Protein AF-A0A7K1UGV0-F1 (afdb_monomer)

Nearest PDB structures (foldseek):
  4zqu-assembly1_A  TM=5.726E-01  e=4.747E-02  Yersinia pseudotuberculosis YPIII
  4g6u-assembly3_A  TM=6.070E-01  e=1.462E-01  Escherichia coli O157:H7
  6vga-assembly1_A  TM=3.455E-01  e=3.531E-02  synthetic construct
  7ji4-assembly1_A  TM=4.780E-01  e=9.166E-01  Staphylococcus aureus subsp. aureus MRSA252
  1rli-assembly1_D  TM=3.570E-01  e=1.161E+00  Bacillus subtilis

Mean predicted aligned error: 14.82 Å

Secondary structure (DSSP, 8-state):
----------------PPEEEEEEEEEEETTTTEEEEEEEEEEETTEEEEEE-S-HHHHGGGSS-THHHHHHHHHHHHHHHHHTSPPPTTS-------HHHHHHHHHH--SSEEEEEEEEE--SSHHHHHHHHHHHH------------HHHHHHHHHHHHHHHHHHT--STTEEEEES-EEE-TT-SS-EE-SEEEEESSEEEEEEEE-SSSS-HHHHHHHHHHHHHHHHHHHHH-EEEE-TT---EEEE-TT--EEEEEEPPPTT-HHHHHHHHHHHHHHHHTTPEEEETT-HHHHHHHT-

Organism: NCBI:txid1463631

Radius of gyration: 30.06 Å; Cα contacts (8 Å, |Δi|>4): 481; chains: 1; bounding box: 93×46×76 Å

Foldseek 3Di:
DDDDDDDPDPPPPDPPPFKFKWWKWFDQDPVVPDIAGFWMWIDDDLFIAIDGAPDQVVRCVVHHDCVVVVVVSVVVRVLNVLSNDDDDPPDDDPPHDDPVNLVVQQVVDDVGMHIGGTGGDHDPGRHRRRVVVCVVRHPRPPPPVPPCPVQNVQLVLLQVLLVVLQVVDPDPFWDKAAFKFKDAPPDPGTDTFGIWITRPAIATEHEEELEPDDDLVVSLVVLVVNLVVLVRCLVGNIWIDGPPDPDIDTGHSLHAYEYEYEDYDPVNVSSVVSVVVSVVSCVVSVYHYHYSVPSVVVSVVVD

Sequence (303 aa):
MTATYDMPQSTLTGTETPYQYWILRYVPNTVRQEFVNVGVVVGRDDDWAVHAISNWDHAGRLGGDPTQAATWVERLTEEAEASQCPPLPEITAATGLSTSEISRRQALHNNHVQIAAGGPLVTTDARSGAAMMFDLLVHDPDPQPRRIRAGTRLRRQLGDTLRQWASQSFSASRSVESNPSVSAATMRRPARFNFLAANGHLSLHHAWAFESGTTATDLLVRFRAWEVPVRDLRESGGAVTLPGTEESQALDQDVPLTVLFSEPDPAETDRVEVLEEARAFCRQYEIEMIPENEPERLLRILS

InterPro domains:
  IPR021398 Protein of unknown function DUF3037 [PF11236] (21-49)

pLDDT: mean 85.36, std 14.59, range [37.47, 98.12]

Structure (mmCIF, N/CA/C/O backbone):
data_AF-A0A7K1UGV0-F1
#
_entry.id   AF-A0A7K1UGV0-F1
#
loop_
_atom_site.group_PDB
_atom_site.id
_atom_site.type_symbol
_atom_site.label_atom_id
_atom_site.label_alt_id
_atom_site.label_comp_id
_atom_site.label_asym_id
_atom_site.label_entity_id
_atom_site.label_seq_id
_atom_site.pdbx_PDB_ins_code
_atom_site.Cartn_x
_atom_site.Cartn_y
_atom_site.Cartn_z
_atom_site.occupancy
_atom_site.B_iso_or_equiv
_atom_site.auth_seq_id
_atom_site.auth_comp_id
_atom_site.auth_asym_id
_atom_site.auth_atom_id
_atom_site.pdbx_PDB_model_num
ATOM 1 N N . MET A 1 1 ? 65.761 -21.349 -40.482 1.00 43.34 1 MET A N 1
ATOM 2 C CA . MET A 1 1 ? 64.486 -22.097 -40.486 1.00 43.34 1 MET A CA 1
ATOM 3 C C . MET A 1 1 ? 63.470 -21.232 -39.770 1.00 43.34 1 MET A C 1
ATOM 5 O O . MET A 1 1 ? 63.476 -21.187 -38.550 1.00 43.34 1 MET A O 1
ATOM 9 N N . THR A 1 2 ? 62.705 -20.455 -40.529 1.00 37.47 2 THR A N 1
ATOM 10 C CA . THR A 1 2 ? 61.752 -19.474 -39.998 1.00 37.47 2 THR A CA 1
ATOM 11 C C . THR A 1 2 ? 60.368 -20.061 -40.224 1.00 37.47 2 THR A C 1
ATOM 13 O O . THR A 1 2 ? 59.969 -20.247 -41.370 1.00 37.47 2 THR A O 1
ATOM 16 N N . ALA A 1 3 ? 59.697 -20.466 -39.148 1.00 41.94 3 ALA A N 1
ATOM 17 C CA . ALA A 1 3 ? 58.359 -21.033 -39.220 1.00 41.94 3 ALA A CA 1
ATOM 18 C C . ALA A 1 3 ? 57.359 -19.899 -39.475 1.00 41.94 3 ALA A C 1
ATOM 20 O O . ALA A 1 3 ? 57.053 -19.116 -38.579 1.00 41.94 3 ALA A O 1
ATOM 21 N N . THR A 1 4 ? 56.902 -19.788 -40.721 1.00 42.88 4 THR A N 1
ATOM 22 C CA . THR A 1 4 ? 55.773 -18.941 -41.105 1.00 42.88 4 THR A CA 1
ATOM 23 C C . THR A 1 4 ? 54.508 -19.554 -40.514 1.00 42.88 4 THR A C 1
ATOM 25 O O . THR A 1 4 ? 54.126 -20.665 -40.873 1.00 42.88 4 THR A O 1
ATOM 28 N N . TYR A 1 5 ? 53.908 -18.849 -39.559 1.00 57.66 5 TYR A N 1
ATOM 29 C CA . TYR A 1 5 ? 52.637 -19.211 -38.947 1.00 57.66 5 TYR A CA 1
ATOM 30 C C . TYR A 1 5 ? 51.513 -18.770 -39.888 1.00 57.66 5 TYR A C 1
ATOM 32 O O . TYR A 1 5 ? 51.262 -17.576 -40.046 1.00 57.66 5 TYR A O 1
ATOM 40 N N . ASP A 1 6 ? 50.907 -19.741 -40.564 1.00 48.12 6 ASP A N 1
ATOM 41 C CA . ASP A 1 6 ? 49.805 -19.532 -41.496 1.00 48.12 6 ASP A CA 1
ATOM 42 C C . ASP A 1 6 ? 48.507 -19.393 -40.686 1.00 48.12 6 ASP A C 1
ATOM 44 O O . ASP A 1 6 ? 47.992 -20.361 -40.123 1.00 48.12 6 ASP A O 1
ATOM 48 N N . MET A 1 7 ? 48.030 -18.156 -40.534 1.00 44.84 7 MET A N 1
ATOM 49 C CA . MET A 1 7 ? 46.735 -17.880 -39.916 1.00 44.84 7 MET A CA 1
ATOM 50 C C . MET A 1 7 ? 45.636 -18.321 -40.889 1.00 44.84 7 MET A C 1
ATOM 52 O O . MET A 1 7 ? 45.647 -17.866 -42.035 1.00 44.84 7 MET A O 1
ATOM 56 N N . PRO A 1 8 ? 44.656 -19.137 -40.464 1.00 52.19 8 PRO A N 1
ATOM 57 C CA . PRO A 1 8 ? 43.519 -19.455 -41.311 1.00 52.19 8 PRO A CA 1
ATOM 58 C C . PRO A 1 8 ? 42.780 -18.157 -41.647 1.00 52.19 8 PRO A C 1
ATOM 60 O O . PRO A 1 8 ? 42.232 -17.486 -40.768 1.00 52.19 8 PRO A O 1
ATOM 63 N N . GLN A 1 9 ? 42.790 -17.788 -42.929 1.00 40.41 9 GLN A N 1
ATOM 64 C CA . GLN A 1 9 ? 41.937 -16.729 -43.439 1.00 40.41 9 GLN A CA 1
ATOM 65 C C . GLN A 1 9 ? 40.490 -17.186 -43.286 1.00 40.41 9 GLN A C 1
ATOM 67 O O . GLN A 1 9 ? 40.006 -18.038 -44.028 1.00 40.41 9 GLN A O 1
ATOM 72 N N . SER A 1 10 ? 39.825 -16.636 -42.273 1.00 47.09 10 SER A N 1
ATOM 73 C CA . SER A 1 10 ? 38.389 -16.774 -42.093 1.00 47.09 10 SER A CA 1
ATOM 74 C C . SER A 1 10 ? 37.705 -16.138 -43.300 1.00 47.09 10 SER A C 1
ATOM 76 O O . SER A 1 10 ? 37.661 -14.916 -43.445 1.00 47.09 10 SER A O 1
ATOM 78 N N . THR A 1 11 ? 37.216 -16.980 -44.203 1.00 43.94 11 THR A N 1
ATOM 79 C CA . THR A 1 11 ? 36.335 -16.605 -45.304 1.00 43.94 11 THR A CA 1
ATOM 80 C C . THR A 1 11 ? 34.974 -16.209 -44.734 1.00 43.94 11 THR A C 1
ATOM 82 O O . THR A 1 11 ? 34.022 -16.981 -44.781 1.00 43.94 11 THR A O 1
ATOM 85 N N . LEU A 1 12 ? 34.873 -14.996 -44.186 1.00 47.81 12 LEU A N 1
ATOM 86 C CA . LEU A 1 12 ? 33.595 -14.320 -43.954 1.00 47.81 12 LEU A CA 1
ATOM 87 C C . LEU A 1 12 ? 33.160 -13.642 -45.258 1.00 47.81 12 LEU A C 1
ATOM 89 O O . LEU A 1 12 ? 33.154 -12.423 -45.398 1.00 47.81 12 LEU A O 1
ATOM 93 N N . THR A 1 13 ? 32.825 -14.457 -46.255 1.00 47.06 13 THR A N 1
ATOM 94 C CA . THR A 1 13 ? 32.031 -14.031 -47.411 1.00 47.06 13 THR A CA 1
ATOM 95 C C . THR A 1 13 ? 30.563 -14.020 -47.009 1.00 47.06 13 THR A C 1
ATOM 97 O O . THR A 1 13 ? 29.808 -14.940 -47.306 1.00 47.06 13 THR A O 1
ATOM 100 N N . GLY A 1 14 ? 30.193 -12.964 -46.298 1.00 46.91 14 GLY A N 1
ATOM 101 C CA . GLY A 1 14 ? 28.829 -12.567 -45.996 1.00 46.91 14 GLY A CA 1
ATOM 102 C C . GLY A 1 14 ? 28.912 -11.136 -45.498 1.00 46.91 14 GLY A C 1
ATOM 103 O O . GLY A 1 14 ? 29.372 -10.896 -44.388 1.00 46.91 14 GLY A O 1
ATOM 104 N N . THR A 1 15 ? 28.561 -10.167 -46.340 1.00 48.62 15 THR A N 1
ATOM 105 C CA . THR A 1 15 ? 28.365 -8.771 -45.930 1.00 48.62 15 THR A CA 1
ATOM 106 C C . THR A 1 15 ? 27.115 -8.698 -45.060 1.00 48.62 15 THR A C 1
ATOM 108 O O . THR A 1 15 ? 26.080 -8.196 -45.485 1.00 48.62 15 THR A O 1
ATOM 111 N N . GLU A 1 16 ? 27.181 -9.266 -43.861 1.00 60.25 16 GLU A N 1
ATOM 112 C CA . GLU A 1 16 ? 26.179 -9.019 -42.841 1.00 60.25 16 GLU A CA 1
ATOM 113 C C . GLU A 1 16 ? 26.422 -7.604 -42.333 1.00 60.25 16 GLU A C 1
ATOM 115 O O . GLU A 1 16 ? 27.420 -7.321 -41.666 1.00 60.25 16 GLU A O 1
ATOM 120 N N . THR A 1 17 ? 25.540 -6.682 -42.716 1.00 72.50 17 THR A N 1
ATOM 121 C CA . THR A 1 17 ? 25.551 -5.323 -42.179 1.00 72.50 17 THR A CA 1
ATOM 122 C C . THR A 1 17 ? 25.514 -5.434 -40.652 1.00 72.50 17 THR A C 1
ATOM 124 O O . THR A 1 17 ? 24.668 -6.163 -40.136 1.00 72.50 17 THR A O 1
ATOM 127 N N . PRO A 1 18 ? 26.428 -4.806 -39.898 1.00 89.06 18 PRO A N 1
ATOM 128 C CA . PRO A 1 18 ? 26.389 -4.884 -38.443 1.00 89.06 18 PRO A CA 1
ATOM 129 C C . PRO A 1 18 ? 25.119 -4.206 -37.914 1.00 89.06 18 PRO A C 1
ATOM 131 O O . PRO A 1 18 ? 24.622 -3.255 -38.524 1.00 89.06 18 PRO A O 1
ATOM 134 N N . TYR A 1 19 ? 24.613 -4.666 -36.768 1.00 94.69 19 TYR A N 1
ATOM 135 C CA . TYR A 1 19 ? 23.547 -3.956 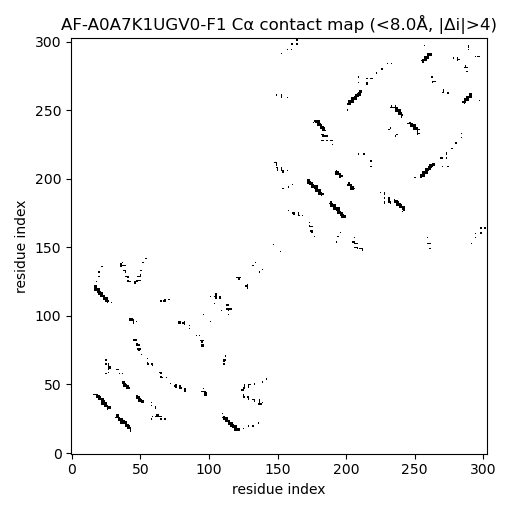-36.063 1.00 94.69 19 TYR A CA 1
ATOM 136 C C . TYR A 1 19 ? 24.045 -2.583 -35.619 1.00 94.69 19 TYR A C 1
ATOM 138 O O . TYR A 1 19 ? 25.244 -2.367 -35.436 1.00 94.69 19 TYR A O 1
ATOM 146 N N . GLN A 1 20 ? 23.127 -1.646 -35.424 1.00 95.88 20 GLN A N 1
ATOM 147 C CA . GLN A 1 20 ? 23.425 -0.360 -34.805 1.00 95.88 20 GLN A CA 1
ATOM 148 C C . GLN A 1 20 ? 22.636 -0.231 -33.512 1.00 95.88 20 GLN A C 1
ATOM 150 O O . GLN A 1 20 ? 21.507 -0.713 -33.423 1.00 95.88 20 GLN A O 1
ATOM 155 N N . TYR A 1 21 ? 23.237 0.410 -32.511 1.00 96.69 21 TYR A N 1
ATOM 156 C CA . TYR A 1 21 ? 22.546 0.743 -31.271 1.00 96.69 21 TYR A CA 1
ATOM 157 C C . TYR A 1 21 ? 22.445 2.254 -31.067 1.00 96.69 21 TYR A C 1
ATOM 159 O O . TYR A 1 21 ? 23.268 3.029 -31.558 1.00 96.69 21 TYR A O 1
ATOM 167 N N . TRP A 1 22 ? 21.455 2.659 -30.279 1.00 97.12 22 TRP A N 1
ATOM 168 C CA . TRP A 1 22 ? 21.237 4.023 -29.809 1.00 97.12 22 TRP A CA 1
ATOM 169 C C . TRP A 1 22 ? 20.819 4.006 -28.345 1.00 97.12 22 TRP A C 1
ATOM 171 O O . TRP A 1 22 ? 20.140 3.084 -27.899 1.00 97.12 22 TRP A O 1
ATOM 181 N N . ILE A 1 23 ? 21.195 5.037 -27.592 1.00 96.31 23 ILE A N 1
ATOM 182 C CA . ILE A 1 23 ? 20.895 5.126 -26.157 1.00 96.31 23 ILE A CA 1
ATOM 183 C C . ILE A 1 23 ? 19.703 6.057 -25.955 1.00 96.31 23 ILE A C 1
ATOM 185 O O . ILE A 1 23 ? 19.705 7.183 -26.452 1.00 96.31 23 ILE A O 1
ATOM 189 N N . LEU A 1 24 ? 18.713 5.619 -25.185 1.00 95.25 24 LEU A N 1
ATOM 190 C CA . LEU A 1 24 ? 17.575 6.434 -24.776 1.00 95.25 24 LEU A CA 1
ATOM 191 C C . LEU A 1 24 ? 17.903 7.138 -23.459 1.00 95.25 24 LEU A C 1
ATOM 193 O O . LEU A 1 24 ? 18.247 6.493 -22.468 1.00 95.25 24 LEU A O 1
ATOM 197 N N . ARG A 1 25 ? 17.798 8.467 -23.438 1.00 93.62 25 ARG A N 1
ATOM 198 C CA . ARG A 1 25 ? 18.112 9.312 -22.280 1.00 93.62 25 ARG A CA 1
ATOM 199 C C . ARG A 1 25 ? 16.894 10.092 -21.827 1.00 93.62 25 ARG A C 1
ATOM 201 O O . ARG A 1 25 ? 16.373 10.891 -22.597 1.00 93.62 25 ARG A O 1
ATOM 208 N N . TYR A 1 26 ? 16.486 9.918 -20.577 1.00 93.06 26 TYR A N 1
ATOM 209 C CA . TYR A 1 26 ? 15.519 10.802 -19.936 1.00 93.06 26 TYR A CA 1
ATOM 210 C C . TYR A 1 26 ? 16.208 12.098 -19.506 1.00 93.06 26 TYR A C 1
ATOM 212 O O . TYR A 1 26 ? 17.256 12.052 -18.858 1.00 93.06 26 TYR A O 1
ATOM 220 N N . VAL A 1 27 ? 15.619 13.240 -19.866 1.00 90.25 27 VAL A N 1
ATOM 221 C CA . VAL A 1 27 ? 16.160 14.576 -19.577 1.00 90.25 27 VAL A CA 1
ATOM 222 C C . VAL A 1 27 ? 15.155 15.357 -18.723 1.00 90.25 27 VAL A C 1
ATOM 224 O O . VAL A 1 27 ? 14.259 16.000 -19.265 1.00 90.25 27 VAL A O 1
ATOM 227 N N . PRO A 1 28 ? 15.272 15.318 -17.383 1.00 84.31 28 PRO A N 1
ATOM 228 C CA . PRO A 1 28 ? 14.333 15.992 -16.482 1.00 84.31 28 PRO A CA 1
ATOM 229 C C . PRO A 1 28 ? 14.416 17.520 -16.551 1.00 84.31 28 PRO A C 1
ATOM 231 O O . PRO A 1 28 ? 13.430 18.215 -16.307 1.00 84.31 28 PRO A O 1
ATOM 234 N N . ASN A 1 29 ? 15.601 18.054 -16.863 1.00 81.75 29 ASN A N 1
ATOM 235 C CA . ASN A 1 29 ? 15.847 19.482 -16.993 1.00 81.75 29 ASN A CA 1
ATOM 236 C C . ASN A 1 29 ? 16.850 19.747 -18.123 1.00 81.75 29 ASN A C 1
ATOM 238 O O . ASN A 1 29 ? 18.059 19.575 -17.963 1.00 81.75 29 ASN A O 1
ATOM 242 N N . THR A 1 30 ? 16.341 20.225 -19.257 1.00 76.44 30 THR A N 1
ATOM 243 C CA . THR A 1 30 ? 17.140 20.520 -20.456 1.00 76.44 30 THR A CA 1
ATOM 244 C C . THR A 1 30 ? 18.187 21.614 -20.235 1.00 76.44 30 THR A C 1
ATOM 246 O O . THR A 1 30 ? 19.232 21.588 -20.879 1.00 76.44 30 THR A O 1
ATOM 249 N N . VAL A 1 31 ? 17.961 22.542 -19.296 1.00 81.25 31 VAL A N 1
ATOM 250 C CA . VAL A 1 31 ? 18.893 23.642 -18.988 1.00 81.25 31 VAL A CA 1
ATOM 251 C C . VAL A 1 31 ? 20.116 23.139 -18.226 1.00 81.25 31 VAL A C 1
ATOM 253 O O . VAL A 1 31 ? 21.227 23.602 -18.471 1.00 81.25 31 VAL A O 1
ATOM 256 N N . ARG A 1 32 ? 19.928 22.185 -17.307 1.00 80.38 32 ARG A N 1
ATOM 257 C CA . ARG A 1 32 ? 21.023 21.625 -16.496 1.00 80.38 32 ARG A CA 1
ATOM 258 C C . ARG A 1 32 ? 21.842 20.566 -17.226 1.00 80.38 32 ARG A C 1
ATOM 260 O O . ARG A 1 32 ? 22.903 20.202 -16.736 1.00 80.38 32 ARG A O 1
ATOM 267 N N . GLN A 1 33 ? 21.355 20.086 -18.373 1.00 80.69 33 GLN A N 1
ATOM 268 C CA . GLN A 1 33 ? 21.955 18.981 -19.129 1.00 80.69 33 GLN A CA 1
ATOM 269 C C . GLN A 1 33 ? 22.155 17.708 -18.284 1.00 80.69 33 GLN A C 1
ATOM 271 O O . GLN A 1 33 ? 23.014 16.881 -18.580 1.00 80.69 33 GLN A O 1
ATOM 276 N N . GLU A 1 34 ? 21.347 17.540 -17.235 1.00 86.00 34 GLU A N 1
ATOM 277 C CA . GLU A 1 34 ? 21.289 16.316 -16.441 1.00 86.00 34 GLU A CA 1
ATOM 278 C C . GLU A 1 34 ? 20.442 15.286 -17.193 1.00 86.00 34 GLU A C 1
ATOM 280 O O . GLU A 1 34 ? 19.372 15.615 -17.710 1.00 86.00 34 GLU A O 1
ATOM 285 N N . PHE A 1 35 ? 20.916 14.042 -17.264 1.00 90.12 35 PHE A N 1
ATOM 286 C CA . PHE A 1 35 ? 20.196 12.954 -17.917 1.00 90.12 35 PHE A CA 1
ATOM 287 C C . PHE A 1 35 ? 20.449 11.611 -17.233 1.00 90.12 35 PHE A C 1
ATOM 289 O O . PHE A 1 35 ? 21.479 11.407 -16.590 1.00 90.12 35 PHE A O 1
ATOM 296 N N . VAL A 1 36 ? 19.517 10.677 -17.425 1.00 90.88 36 VAL A N 1
ATOM 297 C CA . VAL A 1 36 ? 19.674 9.259 -17.063 1.00 90.88 36 VAL A CA 1
ATOM 298 C C . VAL A 1 36 ? 19.469 8.422 -18.314 1.00 90.88 36 VAL A C 1
ATOM 300 O O . VAL A 1 36 ? 18.516 8.657 -19.056 1.00 90.88 36 VAL A O 1
ATOM 303 N N . ASN A 1 37 ? 20.339 7.443 -18.560 1.00 93.62 37 ASN A N 1
ATOM 304 C CA . ASN A 1 37 ? 20.072 6.435 -19.583 1.00 93.62 37 ASN A CA 1
ATOM 305 C C . ASN A 1 37 ? 18.908 5.563 -19.090 1.00 93.62 37 ASN A C 1
ATOM 307 O O . ASN A 1 37 ? 18.981 5.015 -17.996 1.00 93.62 37 ASN A O 1
ATOM 311 N N . VAL A 1 38 ? 17.837 5.466 -19.870 1.00 93.81 38 VAL A N 1
ATOM 312 C CA . VAL A 1 38 ? 16.606 4.737 -19.510 1.00 93.81 38 VAL A CA 1
ATOM 313 C C . VAL A 1 38 ? 16.335 3.553 -20.430 1.00 93.81 38 VAL A C 1
ATOM 315 O O . VAL A 1 38 ? 15.387 2.809 -20.213 1.00 93.81 38 VAL A O 1
ATOM 318 N N . GLY A 1 39 ? 17.151 3.369 -21.463 1.00 95.00 39 GLY A N 1
ATOM 319 C CA . GLY A 1 39 ? 17.016 2.251 -22.379 1.00 95.00 39 GLY A CA 1
ATOM 320 C C . GLY A 1 39 ? 17.994 2.307 -23.538 1.00 95.00 39 GLY A C 1
ATOM 321 O O . GLY A 1 39 ? 18.792 3.240 -23.670 1.00 95.00 39 GLY A O 1
ATOM 322 N N . VAL A 1 40 ? 17.898 1.304 -24.395 1.00 97.06 40 VAL A N 1
ATOM 323 C CA . VAL A 1 40 ? 18.675 1.148 -25.619 1.00 97.06 40 VAL A CA 1
ATOM 324 C C . VAL A 1 40 ? 17.740 0.679 -26.729 1.00 97.06 40 VAL A C 1
ATOM 326 O O . VAL A 1 40 ? 16.845 -0.133 -26.504 1.00 97.06 40 VAL A O 1
ATOM 329 N N . VAL A 1 41 ? 17.963 1.192 -27.933 1.00 96.88 41 VAL A N 1
ATOM 330 C CA . VAL A 1 41 ? 17.365 0.684 -29.171 1.00 96.88 41 VAL A CA 1
ATOM 331 C C . VAL A 1 41 ? 18.466 0.024 -29.975 1.00 96.88 41 VAL A C 1
ATOM 333 O O . VAL A 1 41 ? 19.538 0.607 -30.125 1.00 96.88 41 VAL A O 1
ATOM 336 N N . VAL A 1 42 ? 18.203 -1.161 -30.508 1.00 96.94 42 VAL A N 1
ATOM 337 C CA . VAL A 1 42 ? 19.094 -1.860 -31.433 1.00 96.94 42 VAL A CA 1
ATOM 338 C C . VAL A 1 42 ? 18.302 -2.229 -32.669 1.00 96.94 42 VAL A C 1
ATOM 340 O O . VAL A 1 42 ? 17.160 -2.670 -32.557 1.00 96.94 42 VAL A O 1
ATOM 343 N N . GLY A 1 43 ? 18.899 -2.074 -33.845 1.00 94.62 43 GLY A N 1
ATOM 344 C CA . GLY A 1 43 ? 18.277 -2.617 -35.038 1.00 94.62 43 GLY A CA 1
ATOM 345 C C . GLY A 1 43 ? 19.126 -2.611 -36.293 1.00 94.62 43 GLY A C 1
ATOM 346 O O . GLY A 1 43 ? 20.211 -2.019 -36.350 1.00 94.62 43 GLY A O 1
ATOM 347 N N . ARG A 1 44 ? 18.607 -3.338 -37.279 1.00 91.69 44 ARG A N 1
ATOM 348 C CA . ARG A 1 44 ? 19.124 -3.483 -38.637 1.00 91.69 44 ARG A CA 1
ATOM 349 C C . ARG A 1 44 ? 17.984 -3.922 -39.548 1.00 91.69 44 ARG A C 1
ATOM 351 O O . ARG A 1 44 ? 17.371 -4.950 -39.283 1.00 91.69 44 ARG A O 1
ATOM 358 N N . ASP A 1 45 ? 17.784 -3.199 -40.645 1.00 86.44 45 ASP A N 1
ATOM 359 C CA . ASP A 1 45 ? 16.759 -3.499 -41.651 1.00 86.44 45 ASP A CA 1
ATOM 360 C C . ASP A 1 45 ? 15.373 -3.676 -41.005 1.00 86.44 45 ASP A C 1
ATOM 362 O O . ASP A 1 45 ? 14.819 -2.685 -40.528 1.00 86.44 45 ASP A O 1
ATOM 366 N N . ASP A 1 46 ? 14.863 -4.907 -40.927 1.00 86.81 46 ASP A N 1
ATOM 367 C CA . ASP A 1 46 ? 13.547 -5.245 -40.366 1.00 86.81 46 ASP A CA 1
ATOM 368 C C . ASP A 1 46 ? 13.619 -5.838 -38.939 1.00 86.81 46 ASP A C 1
ATOM 370 O O . ASP A 1 46 ? 12.594 -6.139 -38.331 1.00 86.81 46 ASP A O 1
ATOM 374 N N . ASP A 1 47 ? 14.819 -6.001 -38.369 1.00 91.69 47 ASP A N 1
ATOM 375 C CA . ASP A 1 47 ? 15.014 -6.539 -37.018 1.00 91.69 47 ASP A CA 1
ATOM 376 C C . ASP A 1 47 ? 15.346 -5.417 -36.029 1.00 91.69 47 ASP A C 1
ATOM 378 O O . ASP A 1 47 ? 16.452 -4.869 -36.034 1.00 91.69 47 ASP A O 1
ATOM 382 N N . TRP A 1 48 ? 14.375 -5.078 -35.178 1.00 94.94 48 TRP A N 1
ATOM 383 C CA . TRP A 1 48 ? 14.457 -3.996 -34.197 1.00 94.94 48 TRP A CA 1
ATOM 384 C C . TRP A 1 48 ? 14.055 -4.471 -32.813 1.00 94.94 48 TRP A C 1
ATOM 386 O O . TRP A 1 48 ? 13.084 -5.203 -32.653 1.00 94.94 48 TRP A O 1
ATOM 396 N N . ALA A 1 49 ? 14.753 -3.992 -31.791 1.00 95.88 49 ALA A N 1
ATOM 397 C CA . ALA A 1 49 ? 14.390 -4.222 -30.406 1.00 95.88 49 ALA A CA 1
ATOM 398 C C . ALA A 1 49 ? 14.669 -2.984 -29.560 1.00 95.88 49 ALA A C 1
ATOM 400 O O . ALA A 1 49 ? 15.672 -2.288 -29.735 1.00 95.88 49 ALA A O 1
ATOM 401 N N . VAL A 1 50 ? 13.782 -2.748 -28.601 1.00 96.25 50 VAL A N 1
ATOM 402 C CA . VAL A 1 50 ? 13.952 -1.740 -27.560 1.00 96.25 50 VAL A CA 1
ATOM 403 C C . VAL A 1 50 ? 14.033 -2.466 -26.229 1.00 96.25 50 VAL A C 1
ATOM 405 O O . VAL A 1 50 ? 13.214 -3.335 -25.943 1.00 96.25 50 VAL A O 1
ATOM 408 N N . HIS A 1 51 ? 15.022 -2.111 -25.417 1.00 94.81 51 HIS A N 1
ATOM 409 C CA . HIS A 1 51 ? 15.108 -2.547 -24.030 1.00 94.81 51 HIS A CA 1
ATOM 410 C C . HIS A 1 51 ? 15.174 -1.302 -23.156 1.00 94.81 51 HIS A C 1
ATOM 412 O O . HIS A 1 51 ? 16.101 -0.502 -23.278 1.00 94.81 51 HIS A O 1
ATOM 418 N N . ALA A 1 52 ? 14.172 -1.109 -22.307 1.00 93.75 52 ALA A N 1
ATOM 419 C CA . ALA A 1 52 ? 14.062 0.042 -21.425 1.00 93.75 52 ALA A CA 1
ATOM 420 C C . ALA A 1 52 ? 13.848 -0.388 -19.972 1.00 93.75 52 ALA A C 1
ATOM 422 O O . ALA A 1 52 ? 13.444 -1.519 -19.708 1.00 93.75 52 ALA A O 1
ATOM 423 N N . ILE A 1 53 ? 14.115 0.530 -19.041 1.00 91.06 53 ILE A N 1
ATOM 424 C CA . ILE A 1 53 ? 13.882 0.313 -17.614 1.00 91.06 53 ILE A CA 1
ATOM 425 C C . ILE A 1 53 ? 12.416 -0.039 -17.360 1.00 91.06 53 ILE A C 1
ATOM 427 O O . ILE A 1 53 ? 11.497 0.545 -17.939 1.00 91.06 53 ILE A O 1
ATOM 431 N N . SER A 1 54 ? 12.197 -0.966 -16.433 1.00 83.88 54 SER A N 1
ATOM 432 C CA . SER A 1 54 ? 10.845 -1.363 -16.025 1.00 83.88 54 SER A CA 1
ATOM 433 C C . SER A 1 54 ? 10.226 -0.392 -15.011 1.00 83.88 54 SER A C 1
ATOM 435 O O . SER A 1 54 ? 9.004 -0.308 -14.892 1.00 83.88 54 SER A O 1
ATOM 437 N N . ASN A 1 55 ? 11.059 0.367 -14.284 1.00 82.44 55 ASN A N 1
ATOM 438 C CA . ASN A 1 55 ? 10.631 1.255 -13.206 1.00 82.44 55 ASN A CA 1
ATOM 439 C C . ASN A 1 55 ? 11.058 2.717 -13.422 1.00 82.44 55 ASN A C 1
ATOM 441 O O . ASN A 1 55 ? 12.169 3.137 -13.088 1.00 82.44 55 ASN A O 1
ATOM 445 N N . TRP A 1 56 ? 10.114 3.527 -13.894 1.00 86.44 56 TRP A N 1
ATOM 446 C CA . TRP A 1 56 ? 10.318 4.944 -14.198 1.00 86.44 56 TRP A CA 1
ATOM 447 C C . TRP A 1 56 ? 10.381 5.865 -12.968 1.00 86.44 56 TRP A C 1
ATOM 449 O O . TRP A 1 56 ? 10.897 6.981 -13.079 1.00 86.44 56 TRP A O 1
ATOM 459 N N . ASP A 1 57 ? 9.963 5.405 -11.780 1.00 80.50 57 ASP A N 1
ATOM 460 C CA . ASP A 1 57 ? 10.048 6.191 -10.536 1.00 80.50 57 ASP A CA 1
ATOM 461 C C . ASP A 1 57 ? 11.498 6.587 -10.216 1.00 80.50 57 ASP A C 1
ATOM 463 O O . ASP A 1 57 ? 11.758 7.638 -9.624 1.00 80.50 57 ASP A O 1
ATOM 467 N N . HIS A 1 58 ? 12.464 5.743 -10.597 1.00 72.88 58 HIS A N 1
ATOM 468 C CA . HIS A 1 58 ? 13.880 6.024 -10.389 1.00 72.88 58 HIS A CA 1
ATOM 469 C C . HIS A 1 58 ? 14.383 7.140 -11.308 1.00 72.88 58 HIS A C 1
ATOM 471 O O . HIS A 1 58 ? 15.092 8.036 -10.849 1.00 72.88 58 HIS A O 1
ATOM 477 N N . ALA A 1 59 ? 13.981 7.122 -12.582 1.00 77.25 59 ALA A N 1
ATOM 478 C CA . ALA A 1 59 ? 14.349 8.156 -13.545 1.00 77.25 59 ALA A CA 1
ATOM 479 C C . ALA A 1 59 ? 13.882 9.548 -13.076 1.00 77.25 59 ALA A C 1
ATOM 481 O O . ALA A 1 59 ? 14.623 10.522 -13.202 1.00 77.25 59 ALA A O 1
ATOM 482 N N . GLY A 1 60 ? 12.715 9.624 -12.423 1.00 73.62 60 GLY A N 1
ATOM 483 C CA . GLY A 1 60 ? 12.178 10.852 -11.826 1.00 73.62 60 GLY A CA 1
ATOM 484 C C . GLY A 1 60 ? 12.945 11.399 -10.610 1.00 73.62 60 GLY A C 1
ATOM 485 O O . GLY A 1 60 ? 12.692 12.529 -10.196 1.00 73.62 60 GLY A O 1
ATOM 486 N N . ARG A 1 61 ? 13.909 10.666 -10.024 1.00 74.62 61 ARG A N 1
ATOM 487 C CA . ARG A 1 61 ? 14.692 11.154 -8.863 1.00 74.62 61 ARG A CA 1
ATOM 488 C C . ARG A 1 61 ? 15.624 12.315 -9.198 1.00 74.62 61 ARG A C 1
ATOM 490 O O . ARG A 1 61 ? 15.952 13.092 -8.306 1.00 74.62 61 ARG A O 1
ATOM 497 N N . LEU A 1 62 ? 16.018 12.453 -10.464 1.00 63.44 62 LEU A N 1
ATOM 498 C CA . LEU A 1 62 ? 16.724 13.640 -10.956 1.00 63.44 62 LEU A CA 1
ATOM 499 C C . LEU A 1 62 ? 15.774 14.827 -11.230 1.00 63.44 62 LEU A C 1
ATOM 501 O O . LEU A 1 62 ? 16.213 15.886 -11.668 1.00 63.44 62 LEU A O 1
ATOM 505 N N . GLY A 1 63 ? 14.476 14.674 -10.945 1.00 69.31 63 GLY A N 1
ATOM 506 C CA . GLY A 1 63 ? 13.436 15.678 -11.144 1.00 69.31 63 GLY A CA 1
ATOM 507 C C . GLY A 1 63 ? 12.534 15.388 -12.347 1.00 69.31 63 GLY A C 1
ATOM 508 O O . GLY A 1 63 ? 12.703 14.402 -13.066 1.00 69.31 63 GLY A O 1
ATOM 509 N N . GLY A 1 64 ? 11.563 16.275 -12.570 1.00 80.12 64 GLY A N 1
ATOM 510 C CA . GLY A 1 64 ? 10.594 16.167 -13.666 1.00 80.12 64 GLY A CA 1
ATOM 511 C C . GLY A 1 64 ? 9.551 15.057 -13.480 1.00 80.12 64 GLY A C 1
ATOM 512 O O . GLY A 1 64 ? 9.554 14.332 -12.487 1.00 80.12 64 GLY A O 1
ATOM 513 N N . ASP A 1 65 ? 8.633 14.961 -14.440 1.00 84.25 65 ASP A N 1
ATOM 514 C CA . ASP A 1 65 ? 7.616 13.909 -14.509 1.00 84.25 65 ASP A CA 1
ATOM 515 C C . ASP A 1 65 ? 8.043 12.850 -15.547 1.00 84.25 65 ASP A C 1
ATOM 517 O O . ASP A 1 65 ? 8.025 13.138 -16.751 1.00 84.25 65 ASP A O 1
ATOM 521 N N . PRO A 1 66 ? 8.435 11.632 -15.119 1.00 87.62 66 PRO A N 1
ATOM 522 C CA . PRO A 1 66 ? 8.899 10.592 -16.030 1.00 87.62 66 PRO A CA 1
ATOM 523 C C . PRO A 1 66 ? 7.758 9.942 -16.831 1.00 87.62 66 PRO A C 1
ATOM 525 O O . PRO A 1 66 ? 8.034 9.210 -17.779 1.00 87.62 66 PRO A O 1
ATOM 528 N N . THR A 1 67 ? 6.487 10.214 -16.511 1.00 88.38 67 THR A N 1
ATOM 529 C CA . THR A 1 67 ? 5.319 9.555 -17.126 1.00 88.38 67 THR A CA 1
ATOM 530 C C . THR A 1 67 ? 5.260 9.762 -18.641 1.00 88.38 67 THR A C 1
ATOM 532 O O . THR A 1 67 ? 4.975 8.835 -19.403 1.00 88.38 67 THR A O 1
ATOM 535 N N . GLN A 1 68 ? 5.577 10.973 -19.109 1.00 86.31 68 GLN A N 1
ATOM 536 C CA . GLN A 1 68 ? 5.590 11.275 -20.545 1.00 86.31 68 GLN A CA 1
ATOM 537 C C . GLN A 1 68 ? 6.742 10.572 -21.270 1.00 86.31 68 GLN A C 1
ATOM 539 O O . GLN A 1 68 ? 6.574 10.119 -22.401 1.00 86.31 68 GLN A O 1
ATOM 544 N N . ALA A 1 69 ? 7.898 10.454 -20.613 1.00 90.19 69 ALA A N 1
ATOM 545 C CA . ALA A 1 69 ? 9.041 9.726 -21.147 1.00 90.19 69 ALA A CA 1
ATOM 546 C C . ALA A 1 69 ? 8.750 8.222 -21.239 1.00 90.19 69 ALA A C 1
ATOM 548 O O . ALA A 1 69 ? 9.026 7.622 -22.275 1.00 90.19 69 ALA A O 1
ATOM 549 N N . ALA A 1 70 ? 8.110 7.658 -20.210 1.00 91.38 70 ALA A N 1
ATOM 550 C CA . ALA A 1 70 ? 7.652 6.273 -20.194 1.00 91.38 70 ALA A CA 1
ATOM 551 C C . ALA A 1 70 ? 6.713 5.977 -21.366 1.00 91.38 70 ALA A C 1
ATOM 553 O O . ALA A 1 70 ? 6.993 5.094 -22.170 1.00 91.38 70 ALA A O 1
ATOM 554 N N . THR A 1 71 ? 5.673 6.801 -21.530 1.00 90.69 71 THR A N 1
ATOM 555 C CA . THR A 1 71 ? 4.698 6.668 -22.627 1.00 90.69 71 THR A CA 1
ATOM 556 C C . THR A 1 71 ? 5.372 6.755 -24.001 1.00 90.69 71 THR A C 1
ATOM 558 O O . THR A 1 71 ? 4.992 6.064 -24.943 1.00 90.69 71 THR A O 1
ATOM 561 N N . TRP A 1 72 ? 6.373 7.628 -24.148 1.00 92.19 72 TRP A N 1
ATOM 562 C CA . TRP A 1 72 ? 7.096 7.776 -25.408 1.00 92.19 72 TRP A CA 1
ATOM 563 C C . TRP A 1 72 ? 7.962 6.549 -25.732 1.00 92.19 72 TRP A C 1
ATOM 565 O O . TRP A 1 72 ? 7.976 6.100 -26.877 1.00 92.19 72 TRP A O 1
ATOM 575 N N . VAL A 1 73 ? 8.663 5.994 -24.737 1.00 92.88 73 VAL A N 1
ATOM 576 C CA . VAL A 1 73 ? 9.490 4.789 -24.913 1.00 92.88 73 VAL A CA 1
ATOM 577 C C . VAL A 1 73 ? 8.633 3.541 -25.134 1.00 92.88 73 VAL A C 1
ATOM 579 O O . VAL A 1 73 ? 9.006 2.694 -25.942 1.00 92.88 73 VAL A O 1
ATOM 582 N N . GLU A 1 74 ? 7.472 3.444 -24.488 1.00 92.12 74 GLU A N 1
ATOM 583 C CA . GLU A 1 74 ? 6.504 2.364 -24.711 1.00 92.12 74 GLU A CA 1
ATOM 584 C C . GLU A 1 74 ? 6.030 2.345 -26.170 1.00 92.12 74 GLU A C 1
ATOM 586 O O . GLU A 1 74 ? 6.175 1.330 -26.841 1.00 92.12 74 GLU A O 1
ATOM 591 N N . ARG A 1 75 ? 5.627 3.497 -26.726 1.00 91.06 75 ARG A N 1
ATOM 592 C CA . ARG A 1 75 ? 5.269 3.603 -28.155 1.00 91.06 75 ARG A CA 1
ATOM 593 C C . ARG A 1 75 ? 6.409 3.213 -29.091 1.00 91.06 75 ARG A C 1
ATOM 595 O O . ARG A 1 75 ? 6.182 2.564 -30.103 1.00 91.06 75 ARG A O 1
ATOM 602 N N . LEU A 1 76 ? 7.642 3.610 -28.772 1.00 92.38 76 LEU A N 1
ATOM 603 C CA . LEU A 1 76 ? 8.813 3.211 -29.559 1.00 92.38 76 LEU A CA 1
ATOM 604 C C . LEU A 1 76 ? 9.046 1.691 -29.502 1.00 92.38 76 LEU A C 1
ATOM 606 O O . LEU A 1 76 ? 9.485 1.100 -30.485 1.00 92.38 76 LEU A O 1
ATOM 610 N N . THR A 1 77 ? 8.749 1.070 -28.360 1.00 92.38 77 THR A N 1
ATOM 611 C CA . THR A 1 77 ? 8.825 -0.384 -28.170 1.00 92.38 77 THR A CA 1
ATOM 612 C C . THR A 1 77 ? 7.760 -1.087 -29.010 1.00 92.38 77 THR A C 1
ATOM 614 O O . THR A 1 77 ? 8.099 -1.986 -29.773 1.00 92.38 77 THR A O 1
ATOM 617 N N . GLU A 1 78 ? 6.514 -0.610 -28.967 1.00 89.00 78 GLU A N 1
ATOM 618 C CA . GLU A 1 78 ? 5.413 -1.112 -29.802 1.00 89.00 78 GLU A CA 1
ATOM 619 C C . GLU A 1 78 ? 5.733 -1.009 -31.304 1.00 89.00 78 GLU A C 1
ATOM 621 O O . GLU A 1 78 ? 5.486 -1.943 -32.063 1.00 89.00 78 GLU A O 1
ATOM 626 N N . GLU A 1 79 ? 6.327 0.101 -31.754 1.00 90.25 79 GLU A N 1
ATOM 627 C CA . GLU A 1 79 ? 6.752 0.278 -33.151 1.00 90.25 79 GLU A CA 1
ATOM 628 C C . GLU A 1 79 ? 7.873 -0.695 -33.555 1.00 90.25 79 GLU A C 1
ATOM 630 O O . GLU A 1 79 ? 7.867 -1.228 -34.669 1.00 90.25 79 GLU A O 1
ATOM 635 N N . ALA A 1 80 ? 8.838 -0.947 -32.664 1.00 89.56 80 ALA A N 1
ATOM 636 C CA . ALA A 1 80 ? 9.900 -1.920 -32.908 1.00 89.56 80 ALA A CA 1
ATOM 637 C C . ALA A 1 80 ? 9.343 -3.350 -32.999 1.00 89.56 80 ALA A C 1
ATOM 639 O O . ALA A 1 80 ? 9.719 -4.094 -33.900 1.00 89.56 80 ALA A O 1
ATOM 640 N N . GLU A 1 81 ? 8.401 -3.712 -32.126 1.00 86.75 81 GLU A N 1
ATOM 641 C CA . GLU A 1 81 ? 7.713 -5.007 -32.169 1.00 86.75 81 GLU A CA 1
ATOM 642 C C . GLU A 1 81 ? 6.856 -5.161 -33.431 1.00 86.75 81 GLU A C 1
ATOM 644 O O . GLU A 1 81 ? 6.893 -6.204 -34.084 1.00 86.75 81 GLU A O 1
ATOM 649 N N . ALA A 1 82 ? 6.139 -4.108 -33.833 1.00 83.44 82 ALA A N 1
ATOM 650 C CA . ALA A 1 82 ? 5.350 -4.105 -35.062 1.00 83.44 82 ALA A CA 1
ATOM 651 C C . ALA A 1 82 ? 6.218 -4.291 -36.318 1.00 83.44 82 ALA A C 1
ATOM 653 O O . ALA A 1 82 ? 5.762 -4.892 -37.289 1.00 83.44 82 ALA A O 1
ATOM 654 N N . SER A 1 83 ? 7.473 -3.831 -36.286 1.00 79.69 83 SER A N 1
ATOM 655 C CA . SER A 1 83 ? 8.427 -3.980 -37.395 1.00 79.69 83 SER A CA 1
ATOM 656 C C . SER A 1 83 ? 8.868 -5.432 -37.614 1.00 79.69 83 SER A C 1
ATOM 658 O O . SER A 1 83 ? 9.234 -5.793 -38.727 1.00 79.69 83 SER A O 1
ATOM 660 N N . GLN A 1 84 ? 8.767 -6.283 -36.587 1.00 73.88 84 GLN A N 1
ATOM 661 C CA . GLN A 1 84 ? 9.065 -7.717 -36.685 1.00 73.88 84 GLN A CA 1
ATOM 662 C C . GLN A 1 84 ? 7.928 -8.518 -37.343 1.00 73.88 84 GLN A C 1
ATOM 664 O O . GLN A 1 84 ? 8.101 -9.6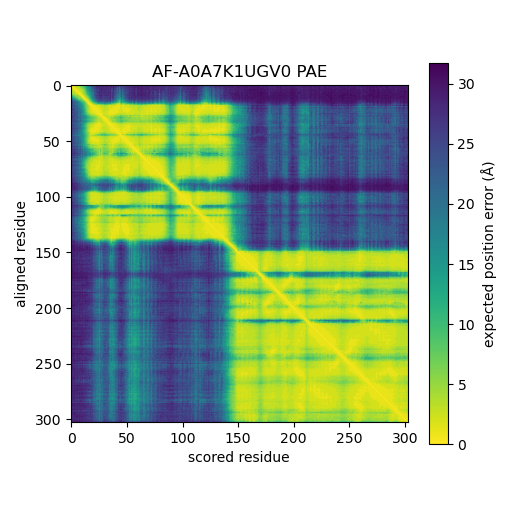97 -37.659 1.00 73.88 84 GLN A O 1
ATOM 669 N N . CYS A 1 85 ? 6.749 -7.914 -37.529 1.00 69.94 85 CYS A N 1
ATOM 670 C CA . CYS A 1 85 ? 5.596 -8.572 -38.129 1.00 69.94 85 CYS A CA 1
ATOM 671 C C . CYS A 1 85 ? 5.517 -8.228 -39.629 1.00 69.94 85 CYS A C 1
ATOM 673 O O . CYS A 1 85 ? 5.428 -7.048 -39.975 1.00 69.94 85 CYS A O 1
ATOM 675 N N . PRO A 1 86 ? 5.518 -9.218 -40.543 1.00 61.34 86 PRO A N 1
ATOM 676 C CA . PRO A 1 86 ? 5.400 -8.936 -41.966 1.00 61.34 86 PRO A CA 1
ATOM 677 C C . PRO A 1 86 ? 4.069 -8.222 -42.259 1.00 61.34 86 PRO A C 1
ATOM 679 O O . PRO A 1 86 ? 3.021 -8.685 -41.796 1.00 61.34 86 PRO A O 1
ATOM 682 N N . PRO A 1 87 ? 4.070 -7.119 -43.032 1.00 58.53 87 PRO A N 1
ATOM 683 C CA . PRO A 1 87 ? 2.847 -6.388 -43.326 1.00 58.53 87 PRO A CA 1
ATOM 684 C C . PRO A 1 87 ? 1.867 -7.282 -44.093 1.00 58.53 87 PRO A C 1
ATOM 686 O O . PRO A 1 87 ? 2.228 -7.934 -45.076 1.00 58.53 87 PRO A O 1
ATOM 689 N N . LEU A 1 88 ? 0.604 -7.301 -43.657 1.00 58.53 88 LEU A N 1
ATOM 690 C CA . LEU A 1 88 ? -0.469 -7.931 -44.421 1.00 58.53 88 LEU A CA 1
ATOM 691 C C . LEU A 1 88 ? -0.622 -7.185 -45.762 1.00 58.53 88 LEU A C 1
ATOM 693 O O . LEU A 1 88 ? -0.762 -5.960 -45.757 1.00 58.53 88 LEU A O 1
ATOM 697 N N . PRO A 1 89 ? -0.625 -7.889 -46.908 1.00 54.81 89 PRO A N 1
ATOM 698 C CA . PRO A 1 89 ? -0.413 -7.280 -48.225 1.00 54.81 89 PRO A CA 1
ATOM 699 C C . PRO A 1 89 ? -1.518 -6.333 -48.724 1.00 54.81 89 PRO A C 1
ATOM 701 O O . PRO A 1 89 ? -1.339 -5.716 -49.769 1.00 54.81 89 PRO A O 1
ATOM 704 N N . GLU A 1 90 ? -2.642 -6.179 -48.018 1.00 54.62 90 GLU A N 1
ATOM 705 C CA . GLU A 1 90 ? -3.792 -5.416 -48.528 1.00 54.62 90 GLU A CA 1
ATOM 706 C C . GLU A 1 90 ? -4.101 -4.108 -47.790 1.00 54.62 90 GLU A C 1
ATOM 708 O O . GLU A 1 90 ? -4.851 -3.291 -48.320 1.00 54.62 90 GLU A O 1
ATOM 713 N N . ILE A 1 91 ? -3.541 -3.844 -46.603 1.00 51.16 91 ILE A N 1
ATOM 714 C CA . ILE A 1 91 ? -3.891 -2.635 -45.839 1.00 51.16 91 ILE A CA 1
ATOM 715 C C . ILE A 1 91 ? -2.707 -2.198 -44.972 1.00 51.16 91 ILE A C 1
ATOM 717 O O . ILE A 1 91 ? -2.636 -2.584 -43.814 1.00 51.16 91 ILE A O 1
ATOM 721 N N . THR A 1 92 ? -1.772 -1.419 -45.529 1.00 47.84 92 THR A N 1
ATOM 722 C CA . THR A 1 92 ? -0.995 -0.325 -44.886 1.00 47.84 92 THR A CA 1
ATOM 723 C C . THR A 1 92 ? 0.331 -0.083 -45.614 1.00 47.84 92 THR A C 1
ATOM 725 O O . THR A 1 92 ? 1.022 -1.009 -46.029 1.00 47.84 92 THR A O 1
ATOM 728 N N . ALA A 1 93 ? 0.703 1.191 -45.776 1.00 51.44 93 ALA A N 1
ATOM 729 C CA . ALA A 1 93 ? 2.091 1.555 -46.036 1.00 51.44 93 ALA A CA 1
ATOM 730 C C . ALA A 1 93 ? 2.893 1.141 -44.797 1.00 51.44 93 ALA A C 1
ATOM 732 O O . ALA A 1 93 ? 2.575 1.603 -43.704 1.00 51.44 93 ALA A O 1
ATOM 733 N N . ALA A 1 94 ? 3.869 0.249 -44.954 1.00 50.66 94 ALA A N 1
ATOM 734 C CA . ALA A 1 94 ? 4.684 -0.242 -43.851 1.00 50.66 94 ALA A CA 1
ATOM 735 C C . ALA A 1 94 ? 5.384 0.932 -43.139 1.00 50.66 94 ALA A C 1
ATOM 737 O O . ALA A 1 94 ? 6.361 1.488 -43.636 1.00 50.66 94 ALA A O 1
ATOM 738 N N . THR A 1 95 ? 4.859 1.331 -41.982 1.00 60.12 95 THR A N 1
ATOM 739 C CA . THR A 1 95 ? 5.468 2.300 -41.063 1.00 60.12 95 THR A CA 1
ATOM 740 C C . THR A 1 95 ? 6.304 1.549 -40.031 1.00 60.12 95 THR A C 1
ATOM 742 O O . THR A 1 95 ? 6.004 1.584 -38.841 1.00 60.12 95 THR A O 1
ATOM 745 N N . GLY A 1 96 ? 7.301 0.801 -40.503 1.00 70.12 96 GLY A N 1
ATOM 746 C CA . GLY A 1 96 ? 8.279 0.146 -39.639 1.00 70.12 96 GLY A CA 1
ATOM 747 C C . GLY A 1 96 ? 9.335 1.130 -39.132 1.00 70.12 96 GLY A C 1
ATOM 748 O O . GLY A 1 96 ? 9.565 2.193 -39.723 1.00 70.12 96 GLY A O 1
ATOM 749 N N . LEU A 1 97 ? 9.992 0.771 -38.033 1.00 86.19 97 LEU A N 1
ATOM 750 C CA . LEU A 1 97 ? 11.177 1.462 -37.551 1.00 86.19 97 LEU A CA 1
ATOM 751 C C . LEU A 1 97 ? 12.292 1.323 -38.597 1.00 86.19 97 LEU A C 1
ATOM 753 O O . LEU A 1 97 ? 12.471 0.279 -39.213 1.00 86.19 97 LEU A O 1
ATOM 757 N N . SER A 1 98 ? 13.042 2.396 -38.822 1.00 89.44 98 SER A N 1
ATOM 758 C CA . SER A 1 98 ? 14.195 2.390 -39.725 1.00 89.44 98 SER A CA 1
ATOM 759 C C . SER A 1 98 ? 15.312 3.250 -39.151 1.00 89.44 98 SER A C 1
ATOM 761 O O . SER A 1 98 ? 15.074 4.155 -38.347 1.00 89.44 98 SER A O 1
ATOM 763 N N . THR A 1 99 ? 16.539 3.043 -39.622 1.00 89.19 99 THR A N 1
ATOM 764 C CA . THR A 1 99 ? 17.695 3.857 -39.216 1.00 89.19 99 THR A CA 1
ATOM 765 C C . THR A 1 99 ? 17.482 5.341 -39.514 1.00 89.19 99 THR A C 1
ATOM 767 O O . THR A 1 99 ? 17.844 6.201 -38.708 1.00 89.19 99 THR A O 1
ATOM 770 N N . SER A 1 100 ? 16.841 5.666 -40.642 1.00 88.56 100 SER A N 1
ATOM 771 C CA . SER A 1 100 ? 16.457 7.041 -40.975 1.00 88.56 100 SER A CA 1
ATOM 772 C C . SER A 1 100 ? 15.416 7.605 -40.014 1.00 88.56 100 SER A C 1
ATOM 774 O O . SER A 1 100 ? 15.492 8.781 -39.664 1.00 88.56 100 SER A O 1
ATOM 776 N N . GLU A 1 101 ? 14.476 6.779 -39.551 1.00 89.56 101 GLU A N 1
ATOM 777 C CA . GLU A 1 101 ? 13.452 7.202 -38.600 1.00 89.56 101 GLU A CA 1
ATOM 778 C C . GLU A 1 101 ? 14.048 7.494 -37.221 1.00 89.56 101 GLU A C 1
ATOM 780 O O . GLU A 1 101 ? 13.772 8.544 -36.639 1.00 89.56 101 GLU A O 1
ATOM 785 N N . ILE A 1 102 ? 14.939 6.629 -36.732 1.00 91.25 102 ILE A N 1
ATOM 786 C CA . ILE A 1 102 ? 15.677 6.870 -35.488 1.00 91.25 102 ILE A CA 1
ATOM 787 C C . ILE A 1 102 ? 16.539 8.129 -35.598 1.00 91.25 102 ILE A C 1
ATOM 789 O O . ILE A 1 102 ? 16.509 8.975 -34.704 1.00 91.25 102 ILE A O 1
ATOM 793 N N . SER A 1 103 ? 17.239 8.308 -36.721 1.00 89.25 103 SER A N 1
ATOM 794 C CA . SER A 1 103 ? 18.062 9.499 -36.977 1.00 89.25 103 SER A CA 1
ATOM 795 C C . SER A 1 103 ? 17.218 10.781 -37.017 1.00 89.25 103 SER A C 1
ATOM 797 O O . SER A 1 103 ? 17.612 11.815 -36.474 1.00 89.25 103 SER A O 1
ATOM 799 N N . ARG A 1 104 ? 16.017 10.719 -37.605 1.00 89.88 104 ARG A N 1
ATOM 800 C CA . ARG A 1 104 ? 15.051 11.826 -37.610 1.00 89.88 104 ARG A CA 1
ATOM 801 C C . ARG A 1 104 ? 14.584 12.163 -36.194 1.00 89.88 104 ARG A C 1
ATOM 803 O O . ARG A 1 104 ? 14.596 13.331 -35.814 1.00 89.88 104 ARG A O 1
ATOM 810 N N . ARG A 1 105 ? 14.214 11.158 -35.394 1.00 90.25 105 ARG A N 1
ATOM 811 C CA . ARG A 1 105 ? 13.788 11.333 -33.991 1.00 90.25 105 ARG A CA 1
ATOM 812 C C . ARG A 1 105 ? 14.908 11.880 -33.110 1.00 90.25 105 ARG A C 1
ATOM 814 O O . ARG A 1 105 ? 14.652 12.724 -32.256 1.00 90.25 105 ARG A O 1
ATOM 821 N N . GLN A 1 106 ? 16.143 11.451 -33.355 1.00 89.19 106 GLN A N 1
ATOM 822 C CA . GLN A 1 106 ? 17.333 11.997 -32.714 1.00 89.19 106 GLN A CA 1
ATOM 823 C C . GLN A 1 106 ? 17.483 13.501 -32.980 1.00 89.19 106 GLN A C 1
ATOM 825 O O . GLN A 1 106 ? 17.726 14.254 -32.040 1.00 89.19 106 GLN A O 1
ATOM 830 N N . ALA A 1 107 ? 17.303 13.944 -34.229 1.00 86.44 107 ALA A N 1
ATOM 831 C CA . ALA A 1 107 ? 17.443 15.351 -34.607 1.00 86.44 107 ALA A CA 1
ATOM 832 C C . ALA A 1 107 ? 16.312 16.249 -34.074 1.00 86.44 107 ALA A C 1
ATOM 834 O O . ALA A 1 107 ? 16.532 17.429 -33.809 1.00 86.44 107 ALA A O 1
ATOM 835 N N . LEU A 1 108 ? 15.101 15.703 -33.921 1.00 82.56 108 LEU A N 1
ATOM 836 C CA . LEU A 1 108 ? 13.928 16.461 -33.477 1.00 82.56 108 LEU A CA 1
ATOM 837 C C . LEU A 1 108 ? 13.894 16.740 -31.967 1.00 82.56 108 LEU A C 1
ATOM 839 O O . LEU A 1 108 ? 13.069 17.547 -31.558 1.00 82.56 108 LEU A O 1
ATOM 843 N N . HIS A 1 109 ? 14.775 16.116 -31.172 1.00 67.06 109 HIS A N 1
ATOM 844 C CA . HIS A 1 109 ? 14.901 16.277 -29.716 1.00 67.06 109 HIS A CA 1
ATOM 845 C C . HIS A 1 109 ? 13.553 16.386 -28.977 1.00 67.06 109 HIS A C 1
ATOM 847 O O . HIS A 1 109 ? 13.029 17.477 -28.758 1.00 67.06 109 HIS A O 1
ATOM 853 N N . ASN A 1 110 ? 13.015 15.268 -28.484 1.00 67.94 110 ASN A N 1
ATOM 854 C CA . ASN A 1 110 ? 11.876 15.354 -27.571 1.00 67.94 110 ASN A CA 1
ATOM 855 C C . ASN A 1 110 ? 12.363 15.908 -26.226 1.00 67.94 110 ASN A C 1
ATOM 857 O O . ASN A 1 110 ? 13.303 15.378 -25.639 1.00 67.94 110 ASN A O 1
ATOM 861 N N . ASN A 1 111 ? 11.714 16.961 -25.719 1.00 70.69 111 ASN A N 1
ATOM 862 C CA . ASN A 1 111 ? 12.121 17.657 -24.487 1.00 70.69 111 ASN A CA 1
ATOM 863 C C . ASN A 1 111 ? 12.280 16.734 -23.260 1.00 70.69 111 ASN A C 1
ATOM 865 O O . ASN A 1 111 ? 12.958 17.113 -22.311 1.00 70.69 111 ASN A O 1
ATOM 869 N N . HIS A 1 112 ? 11.677 15.540 -23.290 1.00 81.56 112 HIS A N 1
ATOM 870 C CA . HIS A 1 112 ? 11.711 14.551 -22.211 1.00 81.56 112 HIS A CA 1
ATOM 871 C C . HIS A 1 112 ? 12.608 13.336 -22.495 1.00 81.56 112 HIS A C 1
ATOM 873 O O . HIS A 1 112 ? 13.122 12.743 -21.548 1.00 81.56 112 HIS A O 1
ATOM 879 N N . VAL A 1 113 ? 12.817 12.961 -23.766 1.00 89.44 113 VAL A N 1
ATOM 880 C CA . VAL A 1 113 ? 13.646 11.805 -24.150 1.00 89.44 113 VAL A CA 1
ATOM 881 C C . VAL A 1 113 ? 14.552 12.161 -25.320 1.00 89.44 113 VAL A C 1
ATOM 883 O O . VAL A 1 113 ? 14.094 12.566 -26.387 1.00 89.44 113 VAL A O 1
ATOM 886 N N . GLN A 1 114 ? 15.851 11.961 -25.139 1.00 92.81 114 GLN A N 1
ATOM 887 C CA . GLN A 1 114 ? 16.855 12.145 -26.174 1.00 92.81 114 GLN A CA 1
ATOM 888 C C . GLN A 1 114 ? 17.386 10.795 -26.644 1.00 92.81 114 GLN A C 1
ATOM 890 O O . GLN A 1 114 ? 17.727 9.936 -25.834 1.00 92.81 114 GLN A O 1
ATOM 895 N N . ILE A 1 115 ? 17.504 10.632 -27.961 1.00 94.38 115 ILE A N 1
ATOM 896 C CA . ILE A 1 115 ? 18.208 9.502 -28.563 1.00 94.38 115 ILE A CA 1
ATOM 897 C C . ILE A 1 115 ? 19.662 9.929 -28.770 1.00 94.38 115 ILE A C 1
ATOM 899 O O . ILE A 1 115 ? 19.965 10.770 -29.618 1.00 94.38 115 ILE A O 1
ATOM 903 N N . ALA A 1 116 ? 20.578 9.381 -27.981 1.00 92.81 116 ALA A N 1
ATOM 904 C CA . ALA A 1 116 ? 22.004 9.592 -28.176 1.00 92.81 116 ALA A CA 1
ATOM 905 C C . ALA A 1 116 ? 22.555 8.593 -29.201 1.00 92.81 116 ALA A C 1
ATOM 907 O O . ALA A 1 116 ? 22.153 7.427 -29.235 1.00 92.81 116 ALA A O 1
ATOM 908 N N . ALA A 1 117 ? 23.481 9.069 -30.038 1.00 87.38 117 ALA A N 1
ATOM 909 C CA . ALA A 1 117 ? 24.130 8.240 -31.045 1.00 87.38 117 ALA A CA 1
ATOM 910 C C . ALA A 1 117 ? 24.912 7.115 -30.360 1.00 87.38 117 ALA A C 1
ATOM 912 O O . ALA A 1 117 ? 25.656 7.372 -29.410 1.00 87.38 117 ALA A O 1
ATOM 913 N N . GLY A 1 118 ? 24.728 5.890 -30.844 1.00 84.44 118 GLY A N 1
ATOM 914 C CA . GLY A 1 118 ? 25.584 4.764 -30.505 1.00 84.44 118 GLY A CA 1
ATOM 915 C C . GLY A 1 118 ? 26.502 4.399 -31.665 1.00 84.44 118 GLY A C 1
ATOM 916 O O . GLY A 1 118 ? 26.905 5.254 -32.457 1.00 84.44 118 GLY A O 1
ATOM 917 N N . GLY A 1 119 ? 26.869 3.125 -31.733 1.00 92.44 119 GLY A N 1
ATOM 918 C CA . GLY A 1 119 ? 27.834 2.604 -32.694 1.00 92.44 119 GLY A CA 1
ATOM 919 C C . GLY A 1 119 ? 27.414 1.258 -33.281 1.00 92.44 119 GLY A C 1
ATOM 920 O O . GLY A 1 119 ? 26.326 0.758 -32.984 1.00 92.44 119 GLY A O 1
ATOM 921 N N . PRO A 1 120 ? 28.268 0.665 -34.128 1.00 94.75 120 PRO A N 1
ATOM 922 C CA . PRO A 1 120 ? 28.040 -0.676 -34.639 1.00 94.75 120 PRO A CA 1
ATOM 923 C C . PRO A 1 120 ? 28.105 -1.706 -33.503 1.00 94.75 120 PRO A C 1
ATOM 925 O O . PRO A 1 120 ? 28.910 -1.583 -32.579 1.00 94.75 120 PRO A O 1
ATOM 928 N N . LEU A 1 121 ? 27.271 -2.734 -33.607 1.00 94.25 121 LEU A N 1
ATOM 929 C CA . LEU A 1 121 ? 27.146 -3.836 -32.667 1.00 94.25 121 LEU A CA 1
ATOM 930 C C . LEU A 1 121 ? 27.178 -5.160 -33.430 1.00 94.25 121 LEU A C 1
ATOM 932 O O . LEU A 1 121 ? 26.464 -5.350 -34.416 1.00 94.25 121 LEU A O 1
ATOM 936 N N . VAL A 1 122 ? 28.002 -6.087 -32.949 1.00 94.38 122 VAL A N 1
ATOM 937 C CA . VAL A 1 122 ? 28.034 -7.464 -33.443 1.00 94.38 122 VAL A CA 1
ATOM 938 C C . VAL A 1 122 ? 27.188 -8.310 -32.498 1.00 94.38 122 VAL A C 1
ATOM 940 O O . VAL A 1 122 ? 27.557 -8.511 -31.345 1.00 94.38 122 VAL A O 1
ATOM 943 N N . THR A 1 123 ? 26.039 -8.767 -32.983 1.00 92.94 123 THR A N 1
ATOM 944 C CA . THR A 1 123 ? 25.071 -9.592 -32.248 1.00 92.94 123 THR A CA 1
ATOM 945 C C . THR A 1 123 ? 24.354 -10.517 -33.227 1.00 92.94 123 THR A C 1
ATOM 947 O O . THR A 1 123 ? 24.374 -10.277 -34.435 1.00 92.94 123 THR A O 1
ATOM 950 N N . THR A 1 124 ? 23.734 -11.573 -32.710 1.00 91.19 124 THR A N 1
ATOM 951 C CA . THR A 1 124 ? 22.924 -12.516 -33.492 1.00 91.19 124 THR A CA 1
ATOM 952 C C . THR A 1 124 ? 21.594 -11.920 -33.933 1.00 91.19 124 THR A C 1
ATOM 954 O O . THR A 1 124 ? 21.129 -12.209 -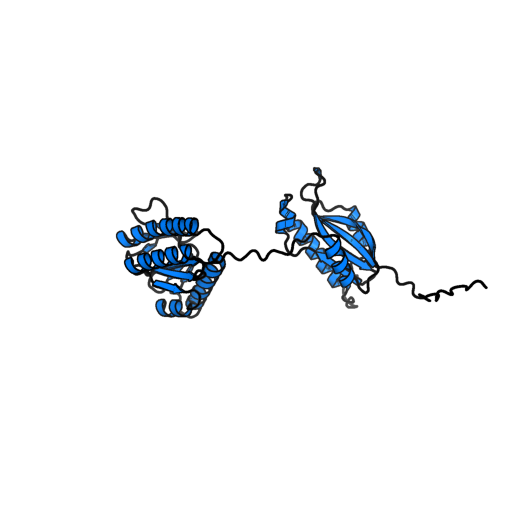35.029 1.00 91.19 124 THR A O 1
ATOM 957 N N . ASP A 1 125 ? 20.996 -11.095 -33.077 1.00 93.38 125 ASP A N 1
ATOM 958 C CA . ASP A 1 125 ? 19.676 -10.498 -33.259 1.00 93.38 125 ASP A CA 1
ATOM 959 C C . ASP A 1 125 ? 19.552 -9.204 -32.438 1.00 93.38 125 ASP A C 1
ATOM 961 O O . ASP A 1 125 ? 20.322 -8.972 -31.488 1.00 93.38 125 ASP A O 1
ATOM 965 N N . ALA A 1 126 ? 18.588 -8.354 -32.804 1.00 94.50 126 ALA A N 1
ATOM 966 C CA . ALA A 1 126 ? 18.382 -7.061 -32.161 1.00 94.50 126 ALA A CA 1
ATOM 967 C C . ALA A 1 126 ? 18.050 -7.196 -30.672 1.00 94.50 126 ALA A C 1
ATOM 969 O O . ALA A 1 126 ? 18.530 -6.395 -29.871 1.00 94.50 126 ALA A O 1
ATOM 970 N N . ARG A 1 127 ? 17.274 -8.214 -30.276 1.00 94.56 127 ARG A N 1
ATOM 971 C CA . ARG A 1 127 ? 16.843 -8.422 -28.883 1.00 94.56 127 ARG A CA 1
ATOM 972 C C . ARG A 1 127 ? 18.026 -8.766 -27.981 1.00 94.56 127 ARG A C 1
ATOM 974 O O . ARG A 1 127 ? 18.202 -8.131 -26.942 1.00 94.56 127 ARG A O 1
ATOM 981 N N . SER A 1 128 ? 18.859 -9.714 -28.397 1.00 92.50 128 SER A N 1
ATOM 982 C CA . SER A 1 128 ? 20.098 -10.082 -27.706 1.00 92.50 128 SER A CA 1
ATOM 983 C C . SER A 1 128 ? 21.061 -8.898 -27.622 1.00 92.50 128 SER A C 1
ATOM 985 O O . SER A 1 128 ? 21.663 -8.652 -26.575 1.00 92.50 128 SER A O 1
ATOM 987 N N . GLY A 1 129 ? 21.153 -8.109 -28.698 1.00 95.62 129 GLY A N 1
ATOM 988 C CA . GLY A 1 129 ? 21.961 -6.895 -28.721 1.00 95.62 129 GLY A CA 1
ATOM 989 C C . GLY A 1 129 ? 21.447 -5.834 -27.750 1.00 95.62 129 GLY A C 1
ATOM 990 O O . GLY A 1 129 ? 22.228 -5.247 -27.004 1.00 95.62 129 GLY A O 1
ATOM 991 N N . ALA A 1 130 ? 20.133 -5.608 -27.723 1.00 95.50 130 ALA A N 1
ATOM 992 C CA . ALA A 1 130 ? 19.502 -4.637 -26.841 1.00 95.50 130 ALA A CA 1
ATOM 993 C C . ALA A 1 130 ? 19.683 -5.019 -25.370 1.00 95.50 130 ALA A C 1
ATOM 995 O O . ALA A 1 130 ? 20.042 -4.156 -24.579 1.00 95.50 130 ALA A O 1
ATOM 996 N N . ALA A 1 131 ? 19.521 -6.299 -25.012 1.00 93.75 131 ALA A N 1
ATOM 997 C CA . ALA A 1 131 ? 19.804 -6.794 -23.663 1.00 93.75 131 ALA A CA 1
ATOM 998 C C . ALA A 1 131 ? 21.270 -6.587 -23.257 1.00 93.75 131 ALA A C 1
ATOM 1000 O O . ALA A 1 131 ? 21.538 -5.977 -22.227 1.00 93.75 131 ALA A O 1
ATOM 1001 N N . MET A 1 132 ? 22.218 -6.994 -24.107 1.00 93.88 132 MET A N 1
ATOM 1002 C CA . MET A 1 132 ? 23.648 -6.813 -23.840 1.00 93.88 132 MET A CA 1
ATOM 1003 C C . MET A 1 132 ? 24.019 -5.339 -23.623 1.00 93.88 132 MET A C 1
ATOM 1005 O O . MET A 1 132 ? 24.750 -4.997 -22.694 1.00 93.88 132 MET A O 1
ATOM 1009 N N . MET A 1 133 ? 23.530 -4.453 -24.492 1.00 95.94 133 MET A N 1
ATOM 1010 C CA . MET A 1 133 ? 23.835 -3.028 -24.401 1.00 95.94 133 MET A CA 1
ATOM 1011 C C . MET A 1 133 ? 23.104 -2.348 -23.244 1.00 95.94 133 MET A C 1
ATOM 1013 O O . MET A 1 133 ? 23.640 -1.395 -22.679 1.00 95.94 133 MET A O 1
ATOM 1017 N N . PHE A 1 134 ? 21.909 -2.821 -22.884 1.00 93.75 134 PHE A N 1
ATOM 1018 C CA . PHE A 1 134 ? 21.180 -2.352 -21.712 1.00 93.75 134 PHE A CA 1
ATOM 1019 C C . PHE A 1 134 ? 21.990 -2.613 -20.440 1.00 93.75 134 PHE A C 1
ATOM 1021 O O . PHE A 1 134 ? 22.298 -1.656 -19.737 1.00 93.75 134 PHE A O 1
ATOM 1028 N N . ASP A 1 135 ? 22.461 -3.843 -20.225 1.00 90.44 135 ASP A N 1
ATOM 1029 C CA . ASP A 1 135 ? 23.274 -4.202 -19.053 1.00 90.44 135 ASP A CA 1
ATOM 1030 C C . ASP A 1 135 ? 24.569 -3.375 -18.948 1.00 90.44 135 ASP A C 1
ATOM 1032 O O . ASP A 1 135 ? 25.045 -3.067 -17.853 1.00 90.44 135 ASP A O 1
ATOM 1036 N N . LEU A 1 136 ? 25.153 -2.998 -20.091 1.00 92.62 136 LEU A N 1
ATOM 1037 C CA . LEU A 1 136 ? 26.398 -2.231 -20.143 1.00 92.62 136 LEU A CA 1
ATOM 1038 C C . LEU A 1 136 ? 26.194 -0.721 -19.941 1.00 92.62 136 LEU A C 1
ATOM 1040 O O . LEU A 1 136 ? 27.049 -0.055 -19.352 1.00 92.62 136 LEU A O 1
ATOM 1044 N N . LEU A 1 137 ? 25.119 -0.155 -20.496 1.00 92.75 137 LEU A N 1
ATOM 1045 C CA . LEU A 1 137 ? 24.943 1.298 -20.631 1.00 92.75 137 LEU A CA 1
ATOM 1046 C C . LEU A 1 137 ? 23.844 1.876 -19.744 1.00 92.75 137 LEU A C 1
ATOM 1048 O O . LEU A 1 137 ? 23.826 3.090 -19.510 1.00 92.75 137 LEU A O 1
ATOM 1052 N N . VAL A 1 138 ? 22.918 1.046 -19.280 1.00 89.62 138 VAL A N 1
ATOM 1053 C CA . VAL A 1 138 ? 21.787 1.450 -18.455 1.00 89.62 138 VAL A CA 1
ATOM 1054 C C . VAL A 1 138 ? 22.005 0.895 -17.061 1.00 89.62 138 VAL A C 1
ATOM 1056 O O . VAL A 1 138 ? 21.953 -0.305 -16.822 1.00 89.62 138 VAL A O 1
ATOM 1059 N N . HIS A 1 139 ? 22.248 1.794 -16.111 1.00 81.31 139 HIS A N 1
ATOM 1060 C CA . HIS A 1 139 ? 22.200 1.419 -14.710 1.00 81.31 139 HIS A CA 1
ATOM 1061 C C . HIS A 1 139 ? 20.733 1.358 -14.285 1.00 81.31 139 HIS A C 1
ATOM 1063 O O . HIS A 1 139 ? 20.182 2.354 -13.815 1.00 81.31 139 HIS A O 1
ATOM 1069 N N . ASP A 1 140 ? 20.104 0.204 -14.496 1.00 69.69 140 ASP A N 1
ATOM 1070 C CA . ASP A 1 140 ? 18.853 -0.148 -13.834 1.00 69.69 140 ASP A CA 1
ATOM 1071 C C . ASP A 1 140 ? 19.245 -0.821 -12.515 1.00 69.69 140 ASP A C 1
ATOM 1073 O O . ASP A 1 140 ? 19.648 -1.988 -12.526 1.00 69.69 140 ASP A O 1
ATOM 1077 N N . PRO A 1 141 ? 19.284 -0.103 -11.373 1.00 59.00 141 PRO A N 1
ATOM 1078 C CA . PRO A 1 141 ? 19.429 -0.789 -10.106 1.00 59.00 141 PRO A CA 1
ATOM 1079 C C . PRO A 1 141 ? 18.243 -1.737 -10.033 1.00 59.00 141 PRO A C 1
ATOM 1081 O O . PRO A 1 141 ? 17.112 -1.248 -9.959 1.00 59.00 141 PRO A O 1
ATOM 1084 N N . ASP A 1 142 ? 18.532 -3.047 -10.091 1.00 51.91 142 ASP A N 1
ATOM 1085 C CA . ASP A 1 142 ? 17.572 -4.144 -9.947 1.00 51.91 142 ASP A CA 1
ATOM 1086 C C . ASP A 1 142 ? 16.442 -3.635 -9.072 1.00 51.91 142 ASP A C 1
ATOM 1088 O O . ASP A 1 142 ? 16.778 -3.145 -7.978 1.00 51.91 1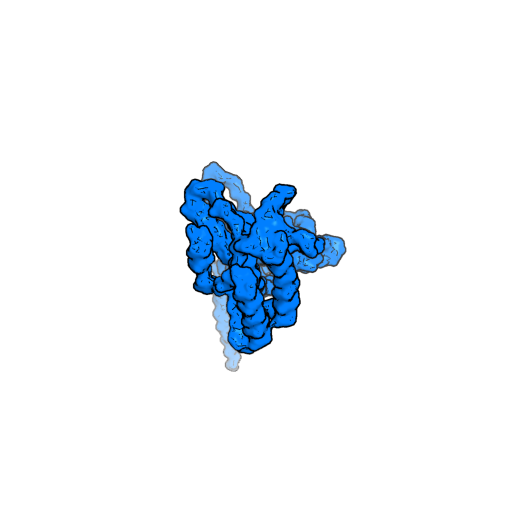42 ASP A O 1
ATOM 1092 N N . PRO A 1 143 ? 15.173 -3.628 -9.532 1.00 48.88 143 PRO A N 1
ATOM 1093 C CA . PRO A 1 143 ? 14.084 -3.093 -8.746 1.00 48.88 143 PRO A CA 1
ATOM 1094 C C . PRO A 1 143 ? 14.139 -3.847 -7.435 1.00 48.88 143 PRO A C 1
ATOM 1096 O O . PRO A 1 143 ? 13.679 -4.984 -7.368 1.00 48.88 143 PRO A O 1
ATOM 1099 N N . GLN A 1 144 ? 14.770 -3.248 -6.413 1.00 44.84 144 GLN A N 1
ATOM 1100 C CA . GLN A 1 144 ? 14.868 -3.859 -5.106 1.00 44.84 144 GLN A CA 1
ATOM 1101 C C . GLN A 1 144 ? 13.413 -4.089 -4.806 1.00 44.84 144 GLN A C 1
ATOM 1103 O O . GLN A 1 144 ? 12.694 -3.078 -4.766 1.00 44.84 144 GLN A O 1
ATOM 1108 N N . PRO A 1 145 ? 12.951 -5.355 -4.736 1.00 43.38 145 PRO A N 1
ATOM 1109 C CA . PRO A 1 145 ? 11.538 -5.637 -4.648 1.00 43.38 145 PRO A CA 1
ATOM 1110 C C . PRO A 1 145 ? 11.121 -4.815 -3.462 1.00 43.38 145 PRO A C 1
ATOM 1112 O O . PRO A 1 145 ? 11.665 -5.021 -2.374 1.00 43.38 145 PRO A O 1
ATOM 1115 N N . ARG A 1 146 ? 10.345 -3.755 -3.721 1.00 46.12 146 ARG A N 1
ATOM 1116 C CA . ARG A 1 146 ? 10.081 -2.707 -2.743 1.00 46.12 146 ARG A CA 1
ATOM 1117 C C . ARG A 1 146 ? 9.335 -3.464 -1.683 1.00 46.12 146 ARG A C 1
ATOM 1119 O O . ARG A 1 146 ? 8.150 -3.681 -1.911 1.00 46.12 146 ARG A O 1
ATOM 1126 N N . ARG A 1 147 ? 10.050 -3.982 -0.663 1.00 50.91 147 ARG A N 1
ATOM 1127 C CA . ARG A 1 147 ? 9.565 -5.050 0.222 1.00 50.91 147 ARG A CA 1
ATOM 1128 C C . ARG A 1 147 ? 8.193 -4.572 0.596 1.00 50.91 147 ARG A C 1
ATOM 1130 O O . ARG A 1 147 ? 8.109 -3.513 1.227 1.00 50.91 147 ARG A O 1
ATOM 1137 N N . ILE A 1 148 ? 7.153 -5.213 0.049 1.00 54.91 148 ILE A N 1
ATOM 1138 C CA . ILE A 1 148 ? 5.792 -4.732 0.240 1.00 54.91 148 ILE A CA 1
ATOM 1139 C C . ILE A 1 148 ? 5.679 -4.759 1.746 1.00 54.91 148 ILE A C 1
ATOM 1141 O O . ILE A 1 148 ? 5.761 -5.838 2.330 1.00 54.91 148 ILE A O 1
ATOM 1145 N N . ARG A 1 149 ? 5.677 -3.568 2.369 1.00 75.00 149 ARG A N 1
ATOM 1146 C CA . ARG A 1 149 ? 5.821 -3.462 3.823 1.00 75.00 149 ARG A CA 1
ATOM 1147 C C . ARG A 1 149 ? 4.764 -4.395 4.379 1.00 75.00 149 ARG A C 1
ATOM 1149 O O . ARG A 1 149 ? 3.632 -4.271 3.918 1.00 75.00 149 ARG A O 1
ATOM 1156 N N . ALA A 1 150 ? 5.114 -5.320 5.269 1.00 81.31 150 ALA A N 1
ATOM 1157 C CA . ALA A 1 150 ? 4.227 -6.418 5.668 1.00 81.31 150 ALA A CA 1
ATOM 1158 C C . ALA A 1 150 ? 2.793 -5.934 5.974 1.00 81.31 150 ALA A C 1
ATOM 1160 O O . ALA A 1 150 ? 1.819 -6.514 5.508 1.00 81.31 150 ALA A O 1
ATOM 1161 N N . GLY A 1 151 ? 2.647 -4.746 6.578 1.00 85.38 151 GLY A N 1
ATOM 1162 C CA . GLY A 1 151 ? 1.339 -4.119 6.810 1.00 85.38 151 GLY A CA 1
ATOM 1163 C C . GLY A 1 151 ? 0.513 -3.784 5.555 1.00 85.38 151 GLY A C 1
ATOM 1164 O O . GLY A 1 151 ? -0.708 -3.817 5.611 1.00 85.38 151 GLY A O 1
ATOM 1165 N N . THR A 1 152 ? 1.130 -3.467 4.418 1.00 87.00 152 THR A N 1
ATOM 1166 C CA . THR A 1 152 ? 0.436 -3.271 3.129 1.00 87.00 152 THR A CA 1
ATOM 1167 C C . THR A 1 152 ? -0.074 -4.597 2.575 1.00 87.00 152 THR A C 1
ATOM 1169 O O . THR A 1 152 ? -1.215 -4.655 2.123 1.00 87.00 152 THR A O 1
ATOM 1172 N N . ARG A 1 153 ? 0.744 -5.659 2.642 1.00 89.19 153 ARG A N 1
ATOM 1173 C CA . ARG A 1 153 ? 0.351 -7.018 2.237 1.00 89.19 153 ARG A CA 1
ATOM 1174 C C . ARG A 1 153 ? -0.843 -7.489 3.067 1.00 89.19 153 ARG A C 1
ATOM 1176 O O . ARG A 1 153 ? -1.865 -7.858 2.502 1.00 89.19 153 ARG A O 1
ATOM 1183 N N . LEU A 1 154 ? -0.746 -7.337 4.385 1.00 91.31 154 LEU A N 1
ATOM 1184 C CA . LEU A 1 154 ? -1.780 -7.729 5.335 1.00 91.31 154 LEU A CA 1
ATOM 1185 C C . LEU A 1 154 ? -3.094 -6.958 5.136 1.00 91.31 154 LEU A C 1
ATOM 1187 O O . LEU A 1 154 ? -4.167 -7.550 5.093 1.00 91.31 154 LEU A O 1
ATOM 1191 N N . ARG A 1 155 ? -3.029 -5.634 4.931 1.00 92.88 155 ARG A N 1
ATOM 1192 C CA . ARG A 1 155 ? -4.222 -4.830 4.605 1.00 92.88 155 ARG A CA 1
ATOM 1193 C C . ARG A 1 155 ? -4.868 -5.251 3.290 1.00 92.88 155 ARG A C 1
ATOM 1195 O O . ARG A 1 155 ? -6.091 -5.222 3.192 1.00 92.88 155 ARG A O 1
ATOM 1202 N N . ARG A 1 156 ? -4.064 -5.598 2.279 1.00 91.75 156 ARG A N 1
ATOM 1203 C CA . ARG A 1 156 ? -4.572 -6.076 0.990 1.00 91.75 156 ARG A CA 1
ATOM 1204 C C . ARG A 1 156 ? -5.304 -7.402 1.169 1.00 91.75 156 ARG A C 1
ATOM 1206 O O . ARG A 1 156 ? -6.453 -7.493 0.766 1.00 91.75 156 ARG A O 1
ATOM 1213 N N . GLN A 1 157 ? -4.686 -8.356 1.864 1.00 92.38 157 GLN A N 1
ATOM 1214 C CA . GLN A 1 157 ? -5.294 -9.648 2.185 1.00 92.38 157 GLN A CA 1
ATOM 1215 C C . GLN A 1 157 ? -6.611 -9.492 2.959 1.00 92.38 157 GLN A C 1
ATOM 1217 O O . GLN A 1 157 ? -7.613 -10.105 2.594 1.00 92.38 157 GLN A O 1
ATOM 1222 N N . LEU A 1 158 ? -6.632 -8.633 3.985 1.00 94.44 158 LEU A N 1
ATOM 1223 C CA . LEU A 1 158 ? -7.844 -8.316 4.743 1.00 94.44 158 LEU A CA 1
ATOM 1224 C C . LEU A 1 158 ? -8.942 -7.753 3.830 1.00 94.44 158 LEU A C 1
ATOM 1226 O O . LEU A 1 158 ? -10.070 -8.238 3.841 1.00 94.44 158 LEU A O 1
ATOM 1230 N N . GLY A 1 159 ? -8.604 -6.760 3.004 1.00 92.94 159 GLY A N 1
ATOM 1231 C CA . GLY A 1 159 ? -9.546 -6.143 2.072 1.00 92.94 159 GLY A CA 1
ATOM 1232 C C . GLY A 1 159 ? -10.092 -7.119 1.034 1.00 92.94 159 GLY A C 1
ATOM 1233 O O . GLY A 1 159 ? -11.287 -7.106 0.755 1.00 92.94 159 GLY A O 1
ATOM 1234 N N . ASP A 1 160 ? -9.241 -7.980 0.483 1.00 93.00 160 ASP A N 1
ATOM 1235 C CA . ASP A 1 160 ? -9.637 -8.971 -0.518 1.00 93.00 160 ASP A CA 1
ATOM 1236 C C . ASP A 1 160 ? -10.556 -10.038 0.098 1.00 93.00 160 ASP A C 1
ATOM 1238 O O . ASP A 1 160 ? -11.595 -10.353 -0.481 1.00 93.00 160 ASP A O 1
ATOM 1242 N N . THR A 1 161 ? -10.253 -10.496 1.319 1.00 91.94 161 THR A N 1
ATOM 1243 C CA . THR A 1 161 ? -11.100 -11.438 2.075 1.00 91.94 161 THR A CA 1
ATOM 1244 C C . THR A 1 161 ? -12.482 -10.842 2.361 1.00 91.94 161 THR A C 1
ATOM 1246 O O . THR A 1 161 ? -13.504 -11.482 2.110 1.00 91.94 161 THR A O 1
ATOM 1249 N N . LEU A 1 162 ? -12.541 -9.588 2.827 1.00 92.50 162 LEU A N 1
ATOM 1250 C CA . LEU A 1 162 ? -13.806 -8.901 3.106 1.00 92.50 162 LEU A CA 1
ATOM 1251 C C . LEU A 1 162 ? -14.632 -8.681 1.831 1.00 92.50 162 LEU A C 1
ATOM 1253 O O . LEU A 1 162 ? -15.836 -8.929 1.820 1.00 92.50 162 LEU A O 1
ATOM 1257 N N . ARG A 1 163 ? -14.002 -8.258 0.729 1.00 91.94 163 ARG A N 1
ATOM 1258 C CA . ARG A 1 163 ? -14.699 -8.079 -0.557 1.00 91.94 163 ARG A CA 1
ATOM 1259 C C . ARG A 1 163 ? -15.216 -9.398 -1.120 1.00 91.94 163 ARG A C 1
ATOM 1261 O O . ARG A 1 163 ? -16.307 -9.421 -1.682 1.00 91.94 163 ARG A O 1
ATOM 1268 N N . GLN A 1 164 ? -14.464 -10.486 -0.954 1.00 90.19 164 GLN A N 1
ATOM 1269 C CA . GLN A 1 164 ? -14.917 -11.822 -1.330 1.00 90.19 164 GLN A CA 1
ATOM 1270 C C . GLN A 1 164 ? -16.138 -12.251 -0.505 1.00 90.19 164 GLN A C 1
ATOM 1272 O O . GLN A 1 164 ? -17.103 -12.765 -1.060 1.00 90.19 164 GLN A O 1
ATOM 1277 N N . TRP A 1 165 ? -16.138 -12.011 0.807 1.00 89.94 165 TRP A N 1
ATOM 1278 C CA . TRP A 1 165 ? -17.306 -12.272 1.654 1.00 89.94 165 TRP A CA 1
ATOM 1279 C C . TRP A 1 165 ? -18.536 -11.448 1.239 1.00 89.94 165 TRP A C 1
ATOM 1281 O O . TRP A 1 165 ? -19.658 -11.966 1.210 1.00 89.94 165 TRP A O 1
ATOM 1291 N N . ALA A 1 166 ? -18.332 -10.175 0.892 1.00 88.81 166 ALA A N 1
ATOM 1292 C CA . ALA A 1 166 ? -19.410 -9.297 0.455 1.00 88.81 166 ALA A CA 1
ATOM 1293 C C . ALA A 1 166 ? -20.017 -9.756 -0.880 1.00 88.81 166 ALA A C 1
ATOM 1295 O O . ALA A 1 166 ? -21.234 -9.718 -1.034 1.00 88.81 166 ALA A O 1
ATOM 1296 N N . SER A 1 167 ? -19.198 -10.258 -1.813 1.00 87.38 167 SER A N 1
ATOM 1297 C CA . SER A 1 167 ? -19.664 -10.723 -3.127 1.00 87.38 167 SER A CA 1
ATOM 1298 C C . SER A 1 167 ? -20.370 -12.083 -3.106 1.00 87.38 167 SER A C 1
ATOM 1300 O O . SER A 1 167 ? -21.100 -12.402 -4.043 1.00 87.38 167 SER A O 1
ATOM 1302 N N . GLN A 1 168 ? -20.196 -12.885 -2.049 1.00 83.56 168 GLN A N 1
ATOM 1303 C CA . GLN A 1 168 ? -20.847 -14.195 -1.910 1.00 83.56 168 GLN A CA 1
ATOM 1304 C C . GLN A 1 168 ? -22.346 -14.117 -1.582 1.00 83.56 168 GLN A C 1
ATOM 1306 O O . GLN A 1 168 ? -23.047 -15.117 -1.735 1.00 83.56 168 GLN A O 1
ATOM 1311 N N . SER A 1 169 ? -22.859 -12.964 -1.139 1.00 69.25 169 SER A N 1
ATOM 1312 C CA . SER A 1 169 ? -24.285 -12.793 -0.845 1.00 69.25 169 SER A CA 1
ATOM 1313 C C . SER A 1 169 ? -24.970 -12.010 -1.952 1.00 69.25 169 SER A C 1
ATOM 1315 O O . SER A 1 169 ? -24.570 -10.899 -2.277 1.00 69.25 169 SER A O 1
ATOM 1317 N N . PHE A 1 170 ? -26.063 -12.556 -2.484 1.00 60.69 170 PHE A N 1
ATOM 1318 C CA . PHE A 1 170 ? -26.920 -11.857 -3.452 1.00 60.69 170 PHE A CA 1
ATOM 1319 C C . PHE A 1 170 ? -27.759 -10.733 -2.809 1.00 60.69 170 PHE A C 1
ATOM 1321 O O . PHE A 1 170 ? -28.459 -9.988 -3.493 1.00 60.69 170 PHE A O 1
ATOM 1328 N N . SER A 1 171 ? -27.722 -10.633 -1.479 1.00 62.12 171 SER A N 1
ATOM 1329 C CA . SER A 1 171 ? -28.420 -9.626 -0.687 1.00 62.12 171 SER A CA 1
ATOM 1330 C C . SER A 1 171 ? -27.686 -8.287 -0.772 1.00 62.12 171 SER A C 1
ATOM 1332 O O . SER A 1 171 ? -26.526 -8.194 -0.382 1.00 62.12 171 SER A O 1
ATOM 1334 N N . ALA A 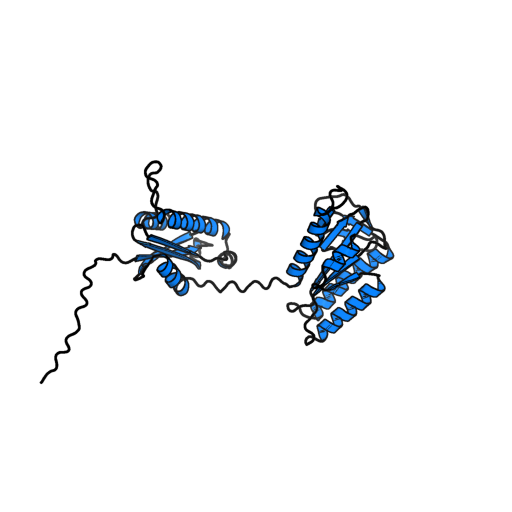1 172 ? -28.392 -7.224 -1.166 1.00 66.00 172 ALA A N 1
ATOM 1335 C CA . ALA A 1 172 ? -27.884 -5.846 -1.214 1.00 66.00 172 ALA A CA 1
ATOM 1336 C C . ALA A 1 172 ? -27.449 -5.263 0.155 1.00 66.00 172 ALA A C 1
ATOM 1338 O O . ALA A 1 172 ? -27.107 -4.090 0.248 1.00 66.00 172 ALA A O 1
ATOM 1339 N N . SER A 1 173 ? -27.492 -6.057 1.228 1.00 78.44 173 SER A N 1
ATOM 1340 C CA . SER A 1 173 ? -27.192 -5.648 2.599 1.00 78.44 173 SER A CA 1
ATOM 1341 C C . SER A 1 173 ? -25.723 -5.801 2.993 1.00 78.44 173 SER A C 1
ATOM 1343 O O . SER A 1 173 ? -25.378 -5.386 4.099 1.00 78.44 173 SER A O 1
ATOM 1345 N N . ARG A 1 174 ? -24.874 -6.410 2.146 1.00 88.38 174 ARG A N 1
ATOM 1346 C CA . ARG A 1 174 ? -23.436 -6.547 2.416 1.00 88.38 174 ARG A CA 1
ATOM 1347 C C . ARG A 1 174 ? -22.623 -5.469 1.717 1.00 88.38 174 ARG A C 1
ATOM 1349 O O . ARG A 1 174 ? -22.658 -5.369 0.494 1.00 88.38 174 ARG A O 1
ATOM 1356 N N . SER A 1 175 ? -21.845 -4.709 2.479 1.00 90.31 175 SER A N 1
ATOM 1357 C CA . SER A 1 175 ? -20.896 -3.736 1.931 1.00 90.31 175 SER A CA 1
ATOM 1358 C C . SER A 1 175 ? -19.586 -3.732 2.710 1.00 90.31 175 SER A C 1
ATOM 1360 O O . SER A 1 175 ? -19.527 -4.134 3.874 1.00 90.31 175 SER A O 1
ATOM 1362 N N . VAL A 1 176 ? -18.514 -3.314 2.034 1.00 92.75 176 VAL A N 1
ATOM 1363 C CA . VAL A 1 176 ? -17.176 -3.182 2.616 1.00 92.75 176 VAL A CA 1
ATOM 1364 C C . VAL A 1 176 ? -16.591 -1.858 2.171 1.00 92.75 176 VAL A C 1
ATOM 1366 O O . VAL A 1 176 ? -16.354 -1.646 0.984 1.00 92.75 176 VAL A O 1
ATOM 1369 N N . GLU A 1 177 ? -16.299 -1.005 3.141 1.00 94.00 177 GLU A N 1
ATOM 1370 C CA . GLU A 1 177 ? -15.757 0.326 2.922 1.00 94.00 177 GLU A CA 1
ATOM 1371 C C . GLU A 1 177 ? -14.327 0.399 3.438 1.00 94.00 177 GLU A C 1
ATOM 1373 O O . GLU A 1 177 ? -14.014 -0.063 4.536 1.00 94.00 177 GLU A O 1
ATOM 1378 N N . SER A 1 178 ? -13.430 0.975 2.643 1.00 94.00 178 SER A N 1
ATOM 1379 C CA . SER A 1 178 ? -12.018 1.096 3.010 1.00 94.00 178 SER A CA 1
ATOM 1380 C C . SER A 1 178 ? -11.731 2.396 3.750 1.00 94.00 178 SER A C 1
ATOM 1382 O O . SER A 1 178 ? -12.252 3.444 3.387 1.00 94.00 178 SER A O 1
ATOM 1384 N N . ASN A 1 179 ? -10.812 2.349 4.712 1.00 92.25 179 ASN A N 1
ATOM 1385 C CA . ASN A 1 179 ? -10.307 3.507 5.449 1.00 92.25 179 ASN A CA 1
ATOM 1386 C C . ASN A 1 179 ? -11.399 4.398 6.095 1.00 92.25 179 ASN A C 1
ATOM 1388 O O . ASN A 1 179 ? -11.346 5.623 5.935 1.00 92.25 179 ASN A O 1
ATOM 1392 N N . PRO A 1 180 ? -12.382 3.819 6.815 1.00 94.38 180 PRO A N 1
ATOM 1393 C CA . PRO A 1 180 ? -13.406 4.596 7.506 1.00 94.38 180 PRO A CA 1
ATOM 1394 C C . PRO A 1 180 ? -12.792 5.489 8.594 1.00 94.38 180 PRO A C 1
ATOM 1396 O O . PRO A 1 180 ? -11.807 5.127 9.250 1.00 94.38 180 PRO A O 1
ATOM 1399 N N . SER A 1 181 ? -13.404 6.654 8.796 1.00 94.69 181 SER A N 1
ATOM 1400 C CA . SER A 1 181 ? -13.044 7.595 9.854 1.00 94.69 181 SER A CA 1
ATOM 1401 C C . SER A 1 181 ? -13.979 7.394 11.042 1.00 94.69 181 SER A C 1
ATOM 1403 O O . SER A 1 181 ? -15.178 7.596 10.905 1.00 94.69 181 SER A O 1
ATOM 1405 N N . VAL A 1 182 ? -13.447 7.007 12.199 1.00 94.69 182 VAL A N 1
ATOM 1406 C CA . VAL A 1 182 ? -14.216 6.763 13.427 1.00 94.69 182 VAL A CA 1
ATOM 1407 C C . VAL A 1 182 ? -13.920 7.855 14.443 1.00 94.69 182 VAL A C 1
ATOM 1409 O O . VAL A 1 182 ? -12.764 8.104 14.770 1.00 94.69 182 VAL A O 1
ATOM 1412 N N . SER A 1 183 ? -14.954 8.498 14.963 1.00 94.06 183 SER A N 1
ATOM 1413 C CA . SER A 1 183 ? -14.860 9.486 16.039 1.00 94.06 183 SER A CA 1
ATOM 1414 C C . SER A 1 183 ? -15.662 9.030 17.250 1.00 94.06 183 SER A C 1
ATOM 1416 O O . SER A 1 183 ? -16.777 8.548 17.085 1.00 94.06 183 SER A O 1
ATOM 1418 N N . ALA A 1 184 ? -15.142 9.246 18.454 1.00 92.00 184 ALA A N 1
ATOM 1419 C CA . ALA A 1 184 ? -15.910 9.160 19.696 1.00 92.00 184 ALA A CA 1
ATOM 1420 C C . ALA A 1 184 ? -15.922 10.518 20.407 1.00 92.00 184 ALA A C 1
ATOM 1422 O O . ALA A 1 184 ? -15.121 11.398 20.085 1.00 92.00 184 ALA A O 1
ATOM 1423 N N . ALA A 1 185 ? -16.827 10.696 21.371 1.00 82.50 185 ALA A N 1
ATOM 1424 C CA . ALA A 1 185 ? -17.061 11.986 22.025 1.00 82.50 185 ALA A CA 1
ATOM 1425 C C . ALA A 1 185 ? -15.804 12.566 22.703 1.00 82.50 185 ALA A C 1
ATOM 1427 O O . ALA A 1 185 ? -15.611 13.781 22.733 1.00 82.50 185 ALA A O 1
ATOM 1428 N N . THR A 1 186 ? -14.935 11.700 23.225 1.00 84.44 186 THR A N 1
ATOM 1429 C CA . THR A 1 186 ? -13.684 12.073 23.901 1.00 84.44 186 THR A CA 1
ATOM 1430 C C . THR A 1 186 ? -12.495 12.209 22.943 1.00 84.44 186 THR A C 1
ATOM 1432 O O . THR A 1 186 ? -11.466 12.787 23.313 1.00 84.44 186 THR A O 1
ATOM 1435 N N . MET A 1 187 ? -12.625 11.757 21.689 1.00 86.50 187 MET A N 1
ATOM 1436 C CA . MET A 1 187 ? -11.536 11.787 20.716 1.00 86.50 187 MET A CA 1
ATOM 1437 C C . MET A 1 187 ? -11.316 13.196 20.165 1.00 86.50 187 MET A C 1
ATOM 1439 O O . MET A 1 187 ? -12.155 13.768 19.472 1.00 86.50 187 MET A O 1
ATOM 1443 N N . ARG A 1 188 ? -10.106 13.731 20.355 1.00 84.44 188 ARG A N 1
ATOM 1444 C CA . ARG A 1 188 ? -9.699 15.001 19.719 1.00 84.44 188 ARG A CA 1
ATOM 1445 C C . ARG A 1 188 ? -9.539 14.898 18.203 1.00 84.44 188 ARG A C 1
ATOM 1447 O O . ARG A 1 188 ? -9.550 15.919 17.518 1.00 84.44 188 ARG A O 1
ATOM 1454 N N . ARG A 1 189 ? -9.288 13.694 17.686 1.00 87.00 189 ARG A N 1
ATOM 1455 C CA . ARG A 1 189 ? -9.113 13.419 16.257 1.00 87.00 189 ARG A CA 1
ATOM 1456 C C . ARG A 1 189 ? -9.754 12.079 15.912 1.00 87.00 189 ARG A C 1
ATOM 1458 O O . ARG A 1 189 ? -9.547 11.137 16.673 1.00 87.00 189 ARG A O 1
ATOM 1465 N N . PRO A 1 190 ? -10.446 11.972 14.766 1.00 89.31 190 PRO A N 1
ATOM 1466 C CA . PRO A 1 190 ? -10.955 10.693 14.306 1.00 89.31 190 PRO A CA 1
ATOM 1467 C C . PRO A 1 190 ? -9.826 9.678 14.102 1.00 89.31 190 PRO A C 1
ATOM 1469 O O . PRO A 1 190 ? -8.779 9.991 13.523 1.00 89.31 190 PRO A O 1
ATOM 1472 N N . ALA A 1 191 ? -10.056 8.456 14.561 1.00 92.88 191 ALA A N 1
ATOM 1473 C CA . ALA A 1 191 ? -9.222 7.306 14.283 1.00 92.88 191 ALA A CA 1
ATOM 1474 C C . ALA A 1 191 ? -9.550 6.713 12.915 1.00 92.88 191 ALA A C 1
ATOM 1476 O O . ALA A 1 191 ? -10.667 6.821 12.414 1.00 92.88 191 ALA A O 1
ATOM 1477 N N . ARG A 1 192 ? -8.564 6.061 12.302 1.00 92.81 192 ARG A N 1
ATOM 1478 C CA . ARG A 1 192 ? -8.749 5.369 11.025 1.00 92.81 192 ARG A CA 1
ATOM 1479 C C . ARG A 1 192 ? -8.641 3.872 11.223 1.00 92.81 192 ARG A C 1
ATOM 1481 O O . ARG A 1 192 ? -7.634 3.381 11.736 1.00 92.81 192 ARG A O 1
ATOM 1488 N N . PHE A 1 193 ? -9.655 3.162 10.753 1.00 94.81 193 PHE A N 1
ATOM 1489 C CA . PHE A 1 193 ? -9.623 1.708 10.635 1.00 94.81 193 PHE A CA 1
ATOM 1490 C C . PHE A 1 193 ? -9.302 1.312 9.198 1.00 94.81 193 PHE A C 1
ATOM 1492 O O . PHE A 1 193 ? -9.292 2.160 8.311 1.00 94.81 193 PHE A O 1
ATOM 1499 N N . ASN A 1 194 ? -8.952 0.049 8.950 1.00 94.06 194 ASN A N 1
ATOM 1500 C CA . ASN A 1 194 ? -8.631 -0.360 7.585 1.00 94.06 194 ASN A CA 1
ATOM 1501 C C . ASN A 1 194 ? -9.893 -0.610 6.776 1.00 94.06 194 ASN A C 1
ATOM 1503 O O . ASN A 1 194 ? -9.944 -0.171 5.628 1.00 94.06 194 ASN A O 1
ATOM 1507 N N . PHE A 1 195 ? -10.898 -1.246 7.381 1.00 94.38 195 PHE A N 1
ATOM 1508 C CA . PHE A 1 195 ? -12.174 -1.503 6.730 1.00 94.38 195 PHE A CA 1
ATOM 1509 C C . PHE A 1 195 ? -13.345 -1.415 7.710 1.00 94.38 195 PHE A C 1
ATOM 1511 O O . PHE A 1 195 ? -13.195 -1.690 8.901 1.00 94.38 195 PHE A O 1
ATOM 1518 N N . LEU A 1 196 ? -14.504 -1.047 7.175 1.00 91.31 196 LEU A N 1
ATOM 1519 C CA . LEU A 1 196 ? -15.820 -1.219 7.778 1.00 91.31 196 LEU A CA 1
ATOM 1520 C C . LEU A 1 196 ? -16.557 -2.265 6.942 1.00 91.31 196 LEU A C 1
ATOM 1522 O O . LEU A 1 196 ? -16.590 -2.138 5.720 1.00 91.31 196 LEU A O 1
ATOM 1526 N N . ALA A 1 197 ? -17.142 -3.273 7.576 1.00 89.88 197 ALA A N 1
ATOM 1527 C CA . ALA A 1 19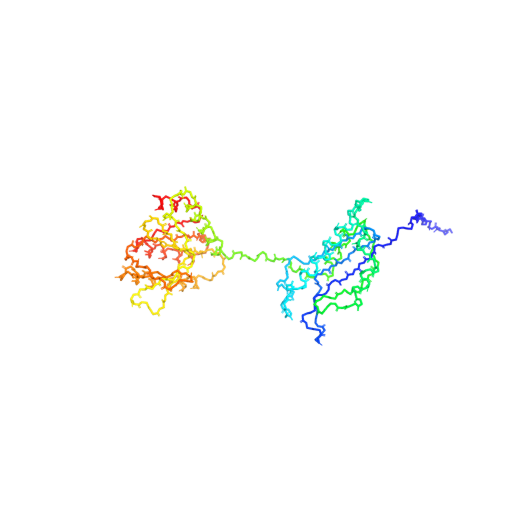7 ? -18.014 -4.231 6.906 1.00 89.88 197 ALA A CA 1
ATOM 1528 C C . ALA A 1 197 ? -19.423 -4.146 7.494 1.00 89.88 197 ALA A C 1
ATOM 1530 O O . ALA A 1 197 ? -19.583 -4.118 8.717 1.00 89.88 197 ALA A O 1
ATOM 1531 N N . ALA A 1 198 ? -20.429 -4.109 6.625 1.00 90.75 198 ALA A N 1
ATOM 1532 C CA . ALA A 1 198 ? -21.834 -4.060 7.001 1.00 90.75 198 ALA A CA 1
ATOM 1533 C C . ALA A 1 198 ? -22.561 -5.315 6.503 1.00 90.75 198 ALA A C 1
ATOM 1535 O O . ALA A 1 198 ? -22.370 -5.709 5.357 1.00 90.75 198 ALA A O 1
ATOM 1536 N N . ASN A 1 199 ? -23.383 -5.938 7.352 1.00 88.06 199 ASN A N 1
ATOM 1537 C CA . ASN A 1 199 ? -24.323 -7.015 6.994 1.00 88.06 199 ASN A CA 1
ATOM 1538 C C . ASN A 1 199 ? -25.529 -6.993 7.945 1.00 88.06 199 ASN A C 1
ATOM 1540 O O . ASN A 1 199 ? -25.694 -7.871 8.786 1.00 88.06 199 ASN A O 1
ATOM 1544 N N . GLY A 1 200 ? -26.309 -5.912 7.904 1.00 84.69 200 GLY A N 1
ATOM 1545 C CA . GLY A 1 200 ? -27.341 -5.624 8.914 1.00 84.69 200 GLY A CA 1
ATOM 1546 C C . GLY A 1 200 ? -26.786 -5.071 10.235 1.00 84.69 200 GLY A C 1
ATOM 1547 O O . GLY A 1 200 ? -27.471 -4.302 10.900 1.00 84.69 200 GLY A O 1
ATOM 1548 N N . HIS A 1 201 ? -25.524 -5.369 10.552 1.00 88.88 201 HIS A N 1
ATOM 1549 C CA . HIS A 1 201 ? -24.745 -4.764 11.633 1.00 88.88 201 HIS A CA 1
ATOM 1550 C C . HIS A 1 201 ? -23.396 -4.267 11.102 1.00 88.88 201 HIS A C 1
ATOM 1552 O O . HIS A 1 201 ? -22.898 -4.787 10.098 1.00 88.88 201 HIS A O 1
ATOM 1558 N N . LEU A 1 202 ? -22.820 -3.261 11.762 1.00 94.19 202 LEU A N 1
ATOM 1559 C CA . LEU A 1 202 ? -21.506 -2.703 11.435 1.00 94.19 202 LEU A CA 1
ATOM 1560 C C . LEU A 1 202 ? -20.400 -3.461 12.173 1.00 94.19 202 LEU A C 1
ATOM 1562 O O . LEU A 1 202 ? -20.567 -3.839 13.327 1.00 94.19 202 LEU A O 1
ATOM 1566 N N . SER A 1 203 ? -19.255 -3.651 11.520 1.00 96.06 203 SER A N 1
ATOM 1567 C CA . SER A 1 203 ? -18.052 -4.237 12.120 1.00 96.06 203 SER A CA 1
ATOM 1568 C C . SER A 1 203 ? -16.792 -3.536 11.614 1.00 96.06 203 SER A C 1
ATOM 1570 O O . SER A 1 203 ? -16.700 -3.165 10.440 1.00 96.06 203 SER A O 1
ATOM 1572 N N . LEU A 1 204 ? -15.818 -3.340 12.501 1.00 97.19 204 LEU A N 1
ATOM 1573 C CA . LEU A 1 204 ? -14.556 -2.662 12.214 1.00 97.19 204 LEU A CA 1
ATOM 1574 C C . LEU A 1 204 ? -13.409 -3.660 12.095 1.00 97.19 204 LEU A C 1
ATOM 1576 O O . LEU A 1 204 ? -13.270 -4.579 12.898 1.00 97.19 204 LEU A O 1
ATOM 1580 N N . HIS A 1 205 ? -12.535 -3.428 11.118 1.00 97.50 205 HIS A N 1
ATOM 1581 C CA . HIS A 1 205 ? -11.413 -4.315 10.831 1.00 97.50 205 HIS A CA 1
ATOM 1582 C C . HIS A 1 205 ? -10.103 -3.531 10.738 1.00 97.50 205 HIS A C 1
ATOM 1584 O O . HIS A 1 205 ? -10.020 -2.485 10.076 1.00 97.50 205 HIS A O 1
ATOM 1590 N N . HIS A 1 206 ? -9.060 -4.037 11.393 1.00 97.06 206 HIS A N 1
ATOM 1591 C CA . HIS A 1 206 ? -7.711 -3.467 11.364 1.00 97.06 206 HIS A CA 1
ATOM 1592 C C . HIS A 1 206 ? -6.652 -4.538 11.082 1.00 97.06 206 HIS A C 1
ATOM 1594 O O . HIS A 1 206 ? -6.887 -5.724 11.278 1.00 97.06 206 HIS A O 1
ATOM 1600 N N . ALA A 1 207 ? -5.479 -4.117 10.617 1.00 95.81 207 ALA A N 1
ATOM 1601 C CA . ALA A 1 207 ? -4.365 -4.984 10.270 1.00 95.81 207 ALA A CA 1
ATOM 1602 C C . ALA A 1 207 ? -3.063 -4.504 10.931 1.00 95.81 207 ALA A C 1
ATOM 1604 O O . ALA A 1 207 ? -2.605 -3.384 10.673 1.00 95.81 207 ALA A O 1
ATOM 1605 N N . TRP A 1 208 ? -2.434 -5.374 11.724 1.00 95.38 208 TRP A N 1
ATOM 1606 C CA . TRP A 1 208 ? -1.156 -5.123 12.397 1.00 95.38 208 TRP A CA 1
ATOM 1607 C C . TRP A 1 208 ? -0.070 -6.082 11.920 1.00 95.38 208 TRP A C 1
ATOM 1609 O O . TRP A 1 208 ? -0.150 -7.283 12.131 1.00 95.38 208 TRP A O 1
ATOM 1619 N N . ALA A 1 209 ? 0.985 -5.554 11.305 1.00 93.44 209 ALA A N 1
ATOM 1620 C CA . ALA A 1 209 ? 2.133 -6.374 10.936 1.00 93.44 209 ALA A CA 1
ATOM 1621 C C . ALA A 1 209 ? 3.242 -6.245 11.982 1.00 93.44 209 ALA A C 1
ATOM 1623 O O . ALA A 1 209 ? 3.804 -5.157 12.131 1.00 93.44 209 ALA A O 1
ATOM 1624 N N . PHE A 1 210 ? 3.556 -7.349 12.661 1.00 92.12 210 PHE A N 1
ATOM 1625 C CA . PHE A 1 210 ? 4.659 -7.441 13.624 1.00 92.12 210 PHE A CA 1
ATOM 1626 C C . PHE A 1 210 ? 5.971 -7.938 12.964 1.00 92.12 210 PHE A C 1
ATOM 1628 O O . PHE A 1 210 ? 7.024 -7.974 13.599 1.00 92.12 210 PHE A O 1
ATOM 1635 N N . GLU A 1 211 ? 5.938 -8.247 11.662 1.00 85.25 211 GLU A N 1
ATOM 1636 C CA . GLU A 1 211 ? 7.086 -8.665 10.839 1.00 85.25 211 GLU A CA 1
ATOM 1637 C C . GLU A 1 211 ? 8.144 -7.572 10.573 1.00 85.25 211 GLU A C 1
ATOM 1639 O O . GLU A 1 211 ? 7.910 -6.370 10.739 1.00 85.25 211 GLU A O 1
ATOM 1644 N N . SER A 1 212 ? 9.319 -8.014 10.097 1.00 65.50 212 SER A N 1
ATOM 1645 C CA . SER A 1 212 ? 10.523 -7.199 9.875 1.00 65.50 212 SER A CA 1
ATOM 1646 C C . SER A 1 212 ? 10.305 -5.973 8.972 1.00 65.50 212 SER A C 1
ATOM 1648 O O . SER A 1 212 ? 9.830 -6.056 7.839 1.00 65.50 212 SER A O 1
ATOM 1650 N N . GLY A 1 213 ? 10.686 -4.792 9.476 1.00 71.19 213 GLY A N 1
ATOM 1651 C CA . GLY A 1 213 ? 10.655 -3.534 8.715 1.00 71.19 213 GLY A CA 1
ATOM 1652 C C . GLY A 1 213 ? 10.414 -2.262 9.534 1.00 71.19 213 GLY A C 1
ATOM 1653 O O . GLY A 1 213 ? 10.452 -1.163 8.982 1.00 71.19 213 GLY A O 1
ATOM 1654 N N . THR A 1 214 ? 10.143 -2.374 10.834 1.00 75.12 214 THR A N 1
ATOM 1655 C CA . THR A 1 214 ? 9.974 -1.244 11.765 1.00 75.12 214 THR A CA 1
ATOM 1656 C C . THR A 1 214 ? 10.594 -1.615 13.116 1.00 75.12 214 THR A C 1
ATOM 1658 O O . THR A 1 214 ? 10.649 -2.794 13.460 1.00 75.12 214 THR A O 1
ATOM 1661 N N . THR A 1 215 ? 11.130 -0.653 13.869 1.00 86.62 215 THR A N 1
ATOM 1662 C CA . THR A 1 215 ? 11.705 -0.962 15.190 1.00 86.62 215 THR A CA 1
ATOM 1663 C C . THR A 1 215 ? 10.600 -1.410 16.156 1.00 86.62 215 THR A C 1
ATOM 1665 O O . THR A 1 215 ? 9.440 -1.030 15.981 1.00 86.62 215 THR A O 1
ATOM 1668 N N . ALA A 1 216 ? 10.925 -2.229 17.163 1.00 90.31 216 ALA A N 1
ATOM 1669 C CA . ALA A 1 216 ? 9.941 -2.642 18.172 1.00 90.31 216 ALA A CA 1
ATOM 1670 C C . ALA A 1 216 ? 9.336 -1.422 18.892 1.00 90.31 216 ALA A C 1
ATOM 1672 O O . ALA A 1 216 ? 8.124 -1.347 19.077 1.00 90.31 216 ALA A O 1
ATOM 1673 N N . THR A 1 217 ? 10.160 -0.411 19.176 1.00 89.75 217 THR A N 1
ATOM 1674 C CA . THR A 1 217 ? 9.732 0.867 19.757 1.00 89.75 217 THR A CA 1
ATOM 1675 C C . THR A 1 217 ? 8.721 1.602 18.879 1.00 89.75 217 THR A C 1
ATOM 1677 O O . THR A 1 217 ? 7.674 2.017 19.367 1.00 89.75 217 THR A O 1
ATOM 1680 N N . ASP A 1 218 ? 8.989 1.748 17.579 1.00 87.94 218 ASP A N 1
ATOM 1681 C CA . ASP A 1 218 ? 8.059 2.418 16.660 1.00 87.94 218 ASP A CA 1
ATOM 1682 C C . ASP A 1 218 ? 6.739 1.648 16.532 1.00 87.94 218 ASP A C 1
ATOM 1684 O O . ASP A 1 218 ? 5.666 2.248 16.425 1.00 87.94 218 ASP A O 1
ATOM 1688 N N . LEU A 1 219 ? 6.808 0.314 16.532 1.00 91.31 219 LEU A N 1
ATOM 1689 C CA . LEU A 1 219 ? 5.633 -0.550 16.506 1.00 91.31 219 LEU A CA 1
ATOM 1690 C C . LEU A 1 219 ? 4.783 -0.354 17.766 1.00 91.31 219 LEU A C 1
ATOM 1692 O O . LEU A 1 219 ? 3.584 -0.107 17.646 1.00 91.31 219 LEU A O 1
ATOM 1696 N N . LEU A 1 220 ? 5.415 -0.373 18.940 1.00 93.50 220 LEU A N 1
ATOM 1697 C CA . LEU A 1 220 ? 4.774 -0.133 20.229 1.00 93.50 220 LEU A CA 1
ATOM 1698 C C . LEU A 1 220 ? 4.121 1.252 20.287 1.00 93.50 220 LEU A C 1
ATOM 1700 O O . LEU A 1 220 ? 2.947 1.366 20.625 1.00 93.50 220 LEU A O 1
ATOM 1704 N N . VAL A 1 221 ? 4.837 2.309 19.892 1.00 93.88 221 VAL A N 1
ATOM 1705 C CA . VAL A 1 221 ? 4.298 3.681 19.861 1.00 93.88 221 VAL A CA 1
ATOM 1706 C C . VAL A 1 221 ? 3.059 3.761 18.973 1.00 93.88 221 VAL A C 1
ATOM 1708 O O . VAL A 1 221 ? 2.052 4.361 19.354 1.00 93.88 221 VAL A O 1
ATOM 1711 N N . ARG A 1 222 ? 3.101 3.141 17.789 1.00 92.38 222 ARG A N 1
ATOM 1712 C CA . ARG A 1 222 ? 1.951 3.112 16.881 1.00 92.38 222 ARG A CA 1
ATOM 1713 C C . ARG A 1 222 ? 0.791 2.308 17.460 1.00 92.38 222 ARG A C 1
ATOM 1715 O O . ARG A 1 222 ? -0.351 2.729 17.292 1.00 92.38 222 ARG A O 1
ATOM 1722 N N . PHE A 1 223 ? 1.071 1.182 18.111 1.00 94.56 223 PHE A N 1
ATOM 1723 C CA . PHE A 1 223 ? 0.056 0.358 18.755 1.00 94.56 223 PHE A CA 1
ATOM 1724 C C . PHE A 1 223 ? -0.633 1.125 19.890 1.00 94.56 223 PHE A C 1
ATOM 1726 O O . PHE A 1 223 ? -1.847 1.296 19.851 1.00 94.56 223 PHE A O 1
ATOM 1733 N N . ARG A 1 224 ? 0.133 1.735 20.803 1.00 95.25 224 ARG A N 1
ATOM 1734 C CA . ARG A 1 224 ? -0.388 2.601 21.877 1.00 95.25 224 ARG A CA 1
ATOM 1735 C C . ARG A 1 224 ? -1.217 3.771 21.348 1.00 95.25 224 ARG A C 1
ATOM 1737 O O . ARG A 1 224 ? -2.251 4.107 21.918 1.00 95.25 224 ARG A O 1
ATOM 1744 N N . ALA A 1 225 ? -0.808 4.377 20.234 1.00 93.00 225 ALA A N 1
ATOM 1745 C CA . ALA A 1 225 ? -1.591 5.433 19.594 1.00 93.00 225 ALA A CA 1
ATOM 1746 C C . ALA A 1 225 ? -2.944 4.932 19.051 1.00 93.00 225 ALA A C 1
ATOM 1748 O O . ALA A 1 225 ? -3.894 5.709 18.988 1.00 93.00 225 ALA A O 1
ATOM 1749 N N . TRP A 1 226 ? -3.037 3.659 18.659 1.00 94.69 226 TRP A N 1
ATOM 1750 C CA . TRP A 1 226 ? -4.279 3.014 18.226 1.00 94.69 226 TRP A CA 1
ATOM 1751 C C . TRP A 1 226 ? -5.138 2.516 19.399 1.00 94.69 226 TRP A C 1
ATOM 1753 O O . TRP A 1 226 ? -6.360 2.565 19.302 1.00 94.69 226 TRP A O 1
ATOM 1763 N N . GLU A 1 227 ? -4.538 2.116 20.523 1.00 96.00 227 GLU A N 1
ATOM 1764 C CA . GLU A 1 227 ? -5.280 1.721 21.731 1.00 96.00 227 GLU A CA 1
ATOM 1765 C C . GLU A 1 227 ? -6.195 2.834 22.250 1.00 96.00 227 GLU A C 1
ATOM 1767 O O . GLU A 1 227 ? -7.317 2.563 22.665 1.00 96.00 227 GLU A O 1
ATOM 1772 N N . VAL A 1 228 ? -5.720 4.086 22.237 1.00 94.62 228 VAL A N 1
ATOM 1773 C CA . VAL A 1 228 ? -6.457 5.245 22.771 1.00 94.62 228 VAL A CA 1
ATOM 1774 C C . VAL A 1 228 ? -7.846 5.386 22.137 1.00 94.62 228 VAL A C 1
ATOM 1776 O O . VAL A 1 228 ? -8.828 5.326 22.875 1.00 94.62 228 VAL A O 1
ATOM 1779 N N . PRO A 1 229 ? -7.984 5.509 20.803 1.00 95.00 229 PRO A N 1
ATOM 1780 C CA . PRO A 1 229 ? -9.305 5.604 20.201 1.00 95.00 229 PRO A CA 1
ATOM 1781 C C . PRO A 1 229 ? -10.128 4.321 20.341 1.00 95.00 229 PRO A C 1
ATOM 1783 O O . PRO A 1 229 ? -11.350 4.387 20.389 1.00 95.00 229 PRO A O 1
ATOM 1786 N N . VAL A 1 230 ? -9.503 3.146 20.419 1.00 96.19 230 VAL A N 1
ATOM 1787 C CA . VAL A 1 230 ? -10.248 1.903 20.663 1.00 96.19 230 VAL A CA 1
ATOM 1788 C C . VAL A 1 230 ? -10.858 1.904 22.063 1.00 96.19 230 VAL A C 1
ATOM 1790 O O . VAL A 1 230 ? -12.025 1.560 22.213 1.00 96.19 230 VAL A O 1
ATOM 1793 N N . ARG A 1 231 ? -10.110 2.352 23.076 1.00 96.25 231 ARG A N 1
ATOM 1794 C CA . ARG A 1 231 ? -10.617 2.530 24.439 1.00 96.25 231 ARG A CA 1
ATOM 1795 C C . ARG A 1 231 ? -11.765 3.534 24.474 1.00 96.25 231 ARG A C 1
ATOM 1797 O O . ARG A 1 231 ? -12.824 3.206 24.991 1.00 96.25 231 ARG A O 1
ATOM 1804 N N . ASP A 1 232 ? -11.578 4.706 23.871 1.00 95.25 232 ASP A N 1
ATOM 1805 C CA . ASP A 1 232 ? -12.614 5.744 23.799 1.00 95.25 232 ASP A CA 1
ATOM 1806 C C . ASP A 1 232 ? -13.900 5.221 23.125 1.00 95.25 232 ASP A C 1
ATOM 1808 O O . ASP A 1 232 ? -15.007 5.472 23.608 1.00 95.25 232 ASP A O 1
ATOM 1812 N N . LEU A 1 233 ? -13.757 4.452 22.037 1.00 95.62 233 LEU A N 1
ATOM 1813 C CA . LEU A 1 233 ? -14.870 3.797 21.345 1.00 95.62 233 LEU A CA 1
ATOM 1814 C C . LEU A 1 233 ? -15.578 2.775 22.248 1.00 95.62 233 LEU A C 1
ATOM 1816 O O . LEU A 1 233 ? -16.804 2.745 22.285 1.00 95.62 233 LEU A O 1
ATOM 1820 N N . ARG A 1 234 ? -14.824 1.962 22.997 1.00 96.12 234 ARG A N 1
ATOM 1821 C CA . ARG A 1 234 ? -15.376 0.970 23.936 1.00 96.12 234 ARG A CA 1
ATOM 1822 C C . ARG A 1 234 ? -16.038 1.597 25.166 1.00 96.12 234 ARG A C 1
ATOM 1824 O O . ARG A 1 234 ? -16.922 0.982 25.744 1.00 96.12 234 ARG A O 1
ATOM 1831 N N . GLU A 1 235 ? -15.619 2.791 25.577 1.00 95.31 235 GLU A N 1
ATOM 1832 C CA . GLU A 1 235 ? -16.164 3.483 26.753 1.00 95.31 235 GLU A CA 1
ATOM 1833 C C . GLU A 1 235 ? -17.390 4.346 26.435 1.00 95.31 235 GLU A C 1
ATOM 1835 O O . GLU A 1 235 ? -18.251 4.525 27.294 1.00 95.31 235 GLU A O 1
ATOM 1840 N N . SER A 1 236 ? -17.464 4.912 25.227 1.00 95.31 236 SER A N 1
ATOM 1841 C CA . SER A 1 236 ? -18.473 5.928 24.890 1.00 95.31 236 SER A CA 1
ATOM 1842 C C . SER A 1 236 ? -19.257 5.667 23.603 1.00 95.31 236 SER A C 1
ATOM 1844 O O . SER A 1 236 ? -20.123 6.469 23.249 1.00 95.31 236 SER A O 1
ATOM 1846 N N . GLY A 1 237 ? -18.980 4.563 22.905 1.00 96.00 237 GLY A N 1
ATOM 1847 C CA . GLY A 1 237 ? -19.441 4.368 21.534 1.00 96.00 237 GLY A CA 1
ATOM 1848 C C . GLY A 1 237 ? -18.788 5.374 20.587 1.00 96.00 237 GLY A C 1
ATOM 1849 O O . GLY A 1 237 ? -17.767 5.995 20.893 1.00 96.00 237 GLY A O 1
ATOM 1850 N N . GLY A 1 238 ? -19.355 5.541 19.400 1.00 95.69 238 GLY A N 1
ATOM 1851 C CA . GLY A 1 238 ? -18.816 6.491 18.443 1.00 95.69 238 GLY A CA 1
ATOM 1852 C C . GLY A 1 238 ? -19.697 6.707 17.232 1.00 95.69 238 GLY A C 1
ATOM 1853 O O . GLY A 1 238 ? -20.883 6.396 17.211 1.00 95.69 238 GLY A O 1
ATOM 1854 N N . ALA A 1 239 ? -19.085 7.271 16.207 1.00 96.06 239 ALA A N 1
ATOM 1855 C CA . ALA A 1 239 ? -19.687 7.497 14.914 1.00 96.06 239 ALA A CA 1
ATOM 1856 C C . ALA A 1 239 ? -18.646 7.186 13.837 1.00 96.06 239 ALA A C 1
ATOM 1858 O O . ALA A 1 239 ? -17.463 7.503 14.000 1.00 96.06 239 ALA A O 1
ATOM 1859 N N . VAL A 1 240 ? -19.073 6.568 12.743 1.00 96.00 240 VAL A N 1
ATOM 1860 C CA . VAL A 1 240 ? -18.246 6.311 11.567 1.00 96.00 240 VAL A CA 1
ATOM 1861 C C . VAL A 1 240 ? -18.686 7.197 10.416 1.00 96.00 240 VAL A C 1
ATOM 1863 O O . VAL A 1 240 ? -19.875 7.341 10.154 1.00 96.00 240 VAL A O 1
ATOM 1866 N N . THR A 1 241 ? -17.721 7.782 9.722 1.00 93.81 241 THR A N 1
ATOM 1867 C CA . THR A 1 241 ? -17.917 8.555 8.496 1.00 93.81 241 THR A CA 1
ATOM 1868 C C . THR A 1 241 ? -17.150 7.875 7.371 1.00 93.81 241 THR A C 1
ATOM 1870 O O . THR A 1 241 ? -15.956 7.568 7.511 1.00 93.81 241 THR A O 1
ATOM 1873 N N . LEU A 1 242 ? -17.836 7.620 6.256 1.00 89.88 242 LEU A N 1
ATOM 1874 C CA . LEU A 1 242 ? -17.238 6.975 5.090 1.00 89.88 242 LEU A CA 1
ATOM 1875 C C . LEU A 1 242 ? -16.466 7.996 4.241 1.00 89.88 242 LEU A C 1
ATOM 1877 O O . LEU A 1 242 ? -16.865 9.164 4.167 1.00 89.88 242 LEU A O 1
ATOM 1881 N N . PRO A 1 243 ? -15.367 7.592 3.579 1.00 82.81 243 PRO A N 1
ATOM 1882 C CA . PRO A 1 243 ? -14.627 8.491 2.701 1.00 82.81 243 PRO A CA 1
ATOM 1883 C C . PRO A 1 243 ? -15.521 9.080 1.605 1.00 82.81 243 PRO A C 1
ATOM 1885 O O . PRO A 1 243 ? -16.207 8.353 0.897 1.00 82.81 243 PRO A O 1
ATOM 1888 N N . GLY A 1 244 ? -15.481 10.403 1.443 1.00 86.19 244 GLY A N 1
ATOM 1889 C CA . GLY A 1 244 ? -16.269 11.101 0.420 1.00 86.19 244 GLY A CA 1
ATOM 1890 C C . GLY A 1 244 ? -17.736 11.333 0.789 1.00 86.19 244 GLY A C 1
ATOM 1891 O O . GLY A 1 244 ? -18.469 11.890 -0.021 1.00 86.19 244 GLY A O 1
ATOM 1892 N N . THR A 1 245 ? -18.150 10.960 2.002 1.00 87.50 245 THR A N 1
ATOM 1893 C CA . THR A 1 245 ? -19.488 11.241 2.535 1.00 87.50 245 THR A CA 1
ATOM 1894 C C . THR A 1 245 ? -19.390 12.132 3.769 1.00 87.50 245 THR A C 1
ATOM 1896 O O . THR A 1 245 ? -18.431 12.032 4.534 1.00 87.50 245 THR A O 1
ATOM 1899 N N . GLU A 1 246 ? -20.382 12.997 3.970 1.00 88.06 246 GLU A N 1
ATOM 1900 C CA . GLU A 1 246 ? -20.561 13.725 5.237 1.00 88.06 246 GLU A CA 1
ATOM 1901 C C . GLU A 1 246 ? -21.475 12.967 6.208 1.00 88.06 246 GLU A C 1
ATOM 1903 O O . GLU A 1 246 ? -21.570 13.315 7.385 1.00 88.06 246 GLU A O 1
ATOM 1908 N N . GLU A 1 247 ? -22.138 11.914 5.727 1.00 88.44 247 GLU A N 1
ATOM 1909 C CA . GLU A 1 247 ? -23.021 11.097 6.542 1.00 88.44 247 GLU A CA 1
ATOM 1910 C C . GLU A 1 247 ? -22.224 10.324 7.591 1.00 88.44 247 GLU A C 1
ATOM 1912 O O . GLU A 1 247 ? -21.197 9.696 7.315 1.00 88.44 247 GLU A O 1
ATOM 1917 N N . SER A 1 248 ? -22.723 10.383 8.822 1.00 91.25 248 SER A N 1
ATOM 1918 C CA . SER A 1 248 ? -22.17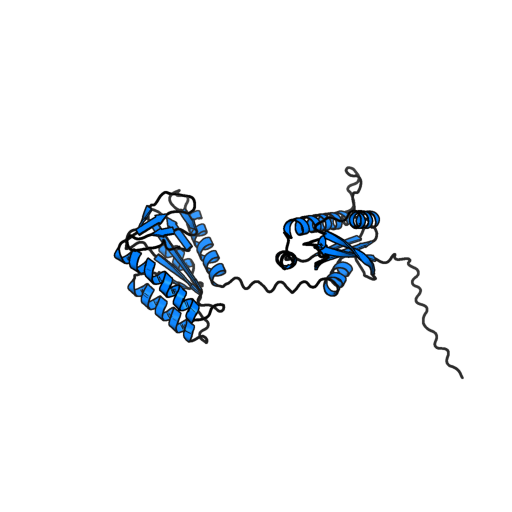0 9.647 9.944 1.00 91.25 248 SER A CA 1
ATOM 1919 C C . SER A 1 248 ? -23.177 8.618 10.433 1.00 91.25 248 SER A C 1
ATOM 1921 O O . SER A 1 248 ? -24.359 8.921 10.595 1.00 91.25 248 SER A O 1
ATOM 1923 N N . GLN A 1 249 ? -22.703 7.399 10.663 1.00 94.00 249 GLN A N 1
ATOM 1924 C CA . GLN A 1 249 ? -23.483 6.315 11.249 1.00 94.00 249 GLN A CA 1
ATOM 1925 C C . GLN A 1 249 ? -23.012 6.083 12.681 1.00 94.00 249 GLN A C 1
ATOM 1927 O O . GLN A 1 249 ? -21.809 6.044 12.935 1.00 94.00 249 GLN A O 1
ATOM 1932 N N . ALA A 1 250 ? -23.946 5.936 13.619 1.00 95.56 250 ALA A N 1
ATOM 1933 C CA . ALA A 1 250 ? -23.605 5.629 15.003 1.00 95.56 250 ALA A CA 1
ATOM 1934 C C . ALA A 1 250 ? -22.948 4.241 15.103 1.00 95.56 250 ALA A C 1
ATOM 1936 O O . ALA A 1 250 ? -23.337 3.304 14.405 1.00 95.56 250 ALA A O 1
ATOM 1937 N N . LEU A 1 251 ? -21.948 4.131 15.972 1.00 96.56 251 LEU A N 1
ATOM 1938 C CA . LEU A 1 251 ? -21.298 2.886 16.351 1.00 96.56 251 LEU A CA 1
ATOM 1939 C C . LEU A 1 251 ? -21.551 2.633 17.831 1.00 96.56 251 LEU A C 1
ATOM 1941 O O . LEU A 1 251 ? -21.254 3.489 18.669 1.00 96.56 251 LEU A O 1
ATOM 1945 N N . ASP A 1 252 ? -22.042 1.441 18.143 1.00 96.19 252 ASP A N 1
ATOM 1946 C CA . ASP A 1 252 ? -22.200 1.005 19.523 1.00 96.19 252 ASP A CA 1
ATOM 1947 C C . ASP A 1 252 ? -20.838 0.713 20.170 1.00 96.19 252 ASP A C 1
ATOM 1949 O O . ASP A 1 252 ? -19.845 0.405 19.501 1.00 96.19 252 ASP A O 1
ATOM 1953 N N . GLN A 1 253 ? -20.785 0.807 21.498 1.00 96.06 253 GLN A N 1
ATOM 1954 C CA . GLN A 1 253 ? -19.582 0.522 22.289 1.00 96.06 253 GLN A CA 1
ATOM 1955 C C . GLN A 1 253 ? -19.087 -0.927 22.121 1.00 96.06 253 GLN A C 1
ATOM 1957 O O . GLN A 1 253 ? -17.894 -1.212 22.224 1.00 96.06 253 GLN A O 1
ATOM 1962 N N . ASP A 1 254 ? -19.995 -1.850 21.818 1.00 96.50 254 ASP A N 1
ATOM 1963 C CA . ASP A 1 254 ? -19.753 -3.273 21.600 1.00 96.50 254 ASP A CA 1
ATOM 1964 C C . ASP A 1 254 ? -19.611 -3.627 20.111 1.00 96.50 254 ASP A C 1
ATOM 1966 O O . ASP A 1 254 ? -19.585 -4.809 19.773 1.00 96.50 254 ASP A O 1
ATOM 1970 N N . VAL A 1 255 ? -19.431 -2.632 19.222 1.00 96.50 255 VAL A N 1
ATOM 1971 C CA . VAL A 1 255 ? -19.209 -2.879 17.789 1.00 96.50 255 VAL A CA 1
ATOM 1972 C C . VAL A 1 255 ? -18.143 -3.969 17.592 1.00 96.50 255 VAL A C 1
ATOM 1974 O O . VAL A 1 255 ? -17.041 -3.859 18.150 1.00 96.50 255 VAL A O 1
ATOM 1977 N N . PRO A 1 256 ? -18.432 -5.036 16.824 1.00 97.00 256 PRO A N 1
ATOM 1978 C CA . PRO A 1 256 ? -17.456 -6.078 16.556 1.00 97.00 256 PRO A CA 1
ATOM 1979 C C . PRO A 1 256 ? -16.194 -5.489 15.931 1.00 97.00 256 PRO A C 1
ATOM 1981 O O . PRO A 1 256 ? -16.254 -4.793 14.913 1.00 97.00 256 PRO A O 1
ATOM 1984 N N . LEU A 1 257 ? -15.048 -5.773 16.546 1.00 97.25 257 LEU A N 1
ATOM 1985 C CA . LEU A 1 257 ? -13.746 -5.303 16.097 1.00 97.25 257 LEU A CA 1
ATOM 1986 C C . LEU A 1 257 ? -12.834 -6.508 15.916 1.00 97.25 257 LEU A C 1
ATOM 1988 O O . LEU A 1 257 ? -12.636 -7.290 16.844 1.00 97.25 257 LEU A O 1
ATOM 1992 N N . THR A 1 258 ? -12.287 -6.657 14.713 1.00 97.75 258 THR A N 1
ATOM 1993 C CA . THR A 1 258 ? -11.350 -7.734 14.386 1.00 97.75 258 THR A CA 1
ATOM 1994 C C . THR A 1 258 ? -10.007 -7.166 13.939 1.00 97.75 258 THR A C 1
ATOM 1996 O O . THR A 1 258 ? -9.935 -6.204 13.169 1.00 97.75 258 THR A O 1
ATOM 1999 N N . VAL A 1 259 ? -8.923 -7.770 14.418 1.00 97.44 259 VAL A N 1
ATOM 2000 C CA . VAL A 1 259 ? -7.550 -7.436 14.044 1.00 97.44 259 VAL A CA 1
ATOM 2001 C C . VAL A 1 259 ? -6.924 -8.625 13.328 1.00 97.44 259 VAL A C 1
ATOM 2003 O O . VAL A 1 259 ? -6.691 -9.664 13.936 1.00 97.44 259 VAL A O 1
ATOM 2006 N N . LEU A 1 260 ? -6.596 -8.458 12.049 1.00 96.94 260 LEU A N 1
ATOM 2007 C CA . LEU A 1 260 ? -5.719 -9.387 11.341 1.00 96.94 260 LEU A CA 1
ATOM 2008 C C . LEU A 1 260 ? -4.263 -9.045 11.687 1.00 96.94 260 LEU A C 1
ATOM 2010 O O . LEU A 1 260 ? -3.892 -7.869 11.639 1.00 96.94 260 LEU A O 1
ATOM 2014 N N . PHE A 1 261 ? -3.426 -10.022 12.027 1.00 96.31 261 PHE A N 1
ATOM 2015 C CA . PHE A 1 261 ? -2.030 -9.753 12.375 1.00 96.31 261 PHE A CA 1
ATOM 2016 C C . PHE A 1 261 ? -1.029 -10.733 11.764 1.00 96.31 261 PHE A C 1
ATOM 2018 O O . PHE A 1 261 ? -1.337 -11.903 11.577 1.00 96.31 261 PHE A O 1
ATOM 2025 N N . SER A 1 262 ? 0.183 -10.254 11.476 1.00 94.94 262 SER A N 1
ATOM 2026 C CA . SER A 1 262 ? 1.314 -11.115 11.102 1.00 94.94 262 SER A CA 1
ATOM 2027 C C . SER A 1 262 ? 2.143 -11.447 12.344 1.00 94.94 262 SER A C 1
ATOM 2029 O O . SER A 1 262 ? 2.357 -10.567 13.181 1.00 94.94 262 SER A O 1
ATOM 2031 N N . GLU A 1 263 ? 2.635 -12.677 12.471 1.00 94.44 263 GLU A N 1
ATOM 2032 C CA . GLU A 1 263 ? 3.504 -13.054 13.593 1.00 94.44 263 GLU A CA 1
ATOM 2033 C C . GLU A 1 263 ? 4.934 -12.510 13.394 1.00 94.44 263 GLU A C 1
ATOM 2035 O O . GLU A 1 263 ? 5.422 -12.468 12.261 1.00 94.44 263 GLU A O 1
ATOM 2040 N N . PRO A 1 264 ? 5.612 -12.034 14.456 1.00 93.56 264 PRO A N 1
ATOM 2041 C CA . PRO A 1 264 ? 7.027 -11.692 14.382 1.00 93.56 264 PRO A CA 1
ATOM 2042 C C . PRO A 1 264 ? 7.886 -12.963 14.288 1.00 93.56 264 PRO A C 1
ATOM 2044 O O . PRO A 1 264 ? 7.437 -14.060 14.618 1.00 93.56 264 PRO A O 1
ATOM 2047 N N . ASP A 1 265 ? 9.149 -12.807 13.888 1.00 90.38 265 ASP A N 1
ATOM 2048 C CA . ASP A 1 265 ? 10.129 -13.887 14.023 1.00 90.38 265 ASP A CA 1
ATOM 2049 C C . ASP A 1 265 ? 10.319 -14.201 15.524 1.00 90.38 265 ASP A C 1
ATOM 2051 O O . ASP A 1 265 ? 10.573 -13.269 16.295 1.00 90.38 265 ASP A O 1
ATOM 2055 N N . PRO A 1 266 ? 10.223 -15.471 15.970 1.00 91.56 266 PRO A N 1
ATOM 2056 C CA . PRO A 1 266 ? 10.465 -15.847 17.364 1.00 91.56 266 PRO A CA 1
ATOM 2057 C C . PRO A 1 266 ? 11.833 -15.412 17.914 1.00 91.56 266 PRO A C 1
ATOM 2059 O O . PRO A 1 266 ? 11.991 -15.303 19.129 1.00 91.56 266 PRO A O 1
ATOM 2062 N N . ALA A 1 267 ? 12.822 -15.165 17.048 1.00 91.88 267 ALA A N 1
ATOM 2063 C CA . ALA A 1 267 ? 14.125 -14.632 17.435 1.00 91.88 267 ALA A CA 1
ATOM 2064 C C . ALA A 1 267 ? 14.097 -13.130 17.797 1.00 91.88 267 ALA A C 1
ATOM 2066 O O . ALA A 1 267 ? 15.015 -12.645 18.459 1.00 91.88 267 ALA A O 1
ATOM 2067 N N . GLU A 1 268 ? 13.067 -12.381 17.392 1.00 90.12 268 GLU A N 1
ATOM 2068 C CA . GLU A 1 268 ? 12.896 -10.953 17.688 1.00 90.12 268 GLU A CA 1
ATOM 2069 C C . GLU A 1 268 ? 12.107 -10.748 18.998 1.00 90.12 268 GLU A C 1
ATOM 2071 O O . GLU A 1 268 ? 10.945 -10.329 18.988 1.00 90.12 268 GLU A O 1
ATOM 2076 N N . THR A 1 269 ? 12.745 -11.022 20.143 1.00 94.00 269 THR A N 1
ATOM 2077 C CA . THR A 1 269 ? 12.116 -11.001 21.483 1.00 94.00 269 THR A CA 1
ATOM 2078 C C . THR A 1 269 ? 11.319 -9.730 21.773 1.00 94.00 269 THR A C 1
ATOM 2080 O O . THR A 1 269 ? 10.166 -9.820 22.188 1.00 94.00 269 THR A O 1
ATOM 2083 N N . ASP A 1 270 ? 11.871 -8.554 21.466 1.00 94.44 270 ASP A N 1
ATOM 2084 C CA . ASP A 1 270 ? 11.210 -7.268 21.729 1.00 94.44 270 ASP A CA 1
ATOM 2085 C C . ASP A 1 270 ? 9.869 -7.146 20.990 1.00 94.44 270 ASP A C 1
ATOM 2087 O O . ASP A 1 270 ? 8.940 -6.497 21.459 1.00 94.44 270 ASP A O 1
ATOM 2091 N N . ARG A 1 271 ? 9.729 -7.765 19.813 1.00 93.06 271 ARG A N 1
ATOM 2092 C CA . ARG A 1 271 ? 8.468 -7.731 19.060 1.00 93.06 271 ARG A CA 1
ATOM 2093 C C . ARG A 1 271 ? 7.477 -8.781 19.511 1.00 93.06 271 ARG A C 1
ATOM 2095 O O . ARG A 1 271 ? 6.276 -8.526 19.437 1.00 93.06 271 ARG A O 1
ATOM 2102 N N . VAL A 1 272 ? 7.968 -9.927 19.973 1.00 95.81 272 VAL A N 1
ATOM 2103 C CA . VAL A 1 272 ? 7.130 -10.917 20.652 1.00 95.81 272 VAL A CA 1
ATOM 2104 C C . VAL A 1 272 ? 6.480 -10.268 21.874 1.00 95.81 272 VAL A C 1
ATOM 2106 O O . VAL A 1 272 ? 5.271 -10.382 22.041 1.00 95.81 272 VAL A O 1
ATOM 2109 N N . GLU A 1 273 ? 7.232 -9.489 22.656 1.00 96.31 273 GLU A N 1
ATOM 2110 C CA . GLU A 1 273 ? 6.688 -8.734 23.792 1.00 96.31 273 GLU A CA 1
ATOM 2111 C C . GLU A 1 273 ? 5.604 -7.729 23.368 1.00 96.31 273 GLU A C 1
ATOM 2113 O O . GLU A 1 273 ? 4.538 -7.676 23.983 1.00 96.31 273 GLU A O 1
ATOM 2118 N N . VAL A 1 274 ? 5.818 -6.982 22.277 1.00 96.44 274 VAL A N 1
ATOM 2119 C CA . VAL A 1 274 ? 4.807 -6.044 21.749 1.00 96.44 274 VAL A CA 1
ATOM 2120 C C . VAL A 1 274 ? 3.552 -6.777 21.250 1.00 96.44 274 VAL A C 1
ATOM 2122 O O . VAL A 1 274 ? 2.441 -6.280 21.435 1.00 96.44 274 VAL A O 1
ATOM 2125 N N . LEU A 1 275 ? 3.689 -7.962 20.642 1.00 96.94 275 LEU A N 1
ATOM 2126 C CA . LEU A 1 275 ? 2.541 -8.788 20.252 1.00 96.94 275 LEU A CA 1
ATOM 2127 C C . LEU A 1 275 ? 1.773 -9.306 21.474 1.00 96.94 275 LEU A C 1
ATOM 2129 O O . LEU A 1 275 ? 0.543 -9.282 21.470 1.00 96.94 275 LEU A O 1
ATOM 2133 N N . GLU A 1 276 ? 2.465 -9.755 22.519 1.00 97.75 276 GLU A N 1
ATOM 2134 C CA . GLU A 1 276 ? 1.820 -10.212 23.755 1.00 97.75 276 GLU A CA 1
ATOM 2135 C C . GLU A 1 276 ? 1.083 -9.073 24.469 1.00 97.75 276 GLU A C 1
ATOM 2137 O O . GLU A 1 276 ? -0.045 -9.259 24.932 1.00 97.75 276 GLU A O 1
ATOM 2142 N N . GLU A 1 277 ? 1.653 -7.868 24.475 1.00 97.62 277 GLU A N 1
ATOM 2143 C CA . GLU A 1 277 ? 0.965 -6.670 24.954 1.00 97.62 277 GLU A CA 1
ATOM 2144 C C . GLU A 1 277 ? -0.303 -6.387 24.133 1.00 97.62 277 GLU A C 1
ATOM 2146 O O . GLU A 1 277 ? -1.379 -6.161 24.696 1.00 97.62 277 GLU A O 1
ATOM 2151 N N . ALA A 1 278 ? -0.210 -6.488 22.803 1.00 97.69 278 ALA A N 1
ATOM 2152 C CA . ALA A 1 278 ? -1.356 -6.301 21.926 1.00 97.69 278 ALA A CA 1
ATOM 2153 C C . ALA A 1 278 ? -2.450 -7.352 22.143 1.00 97.69 278 ALA A C 1
ATOM 2155 O O . ALA A 1 278 ? -3.635 -7.009 22.170 1.00 97.69 278 ALA A O 1
ATOM 2156 N N . ARG A 1 279 ? -2.070 -8.615 22.366 1.00 97.94 279 ARG A N 1
ATOM 2157 C CA . ARG A 1 279 ? -2.988 -9.710 22.715 1.00 97.94 279 ARG A CA 1
ATOM 2158 C C . ARG A 1 279 ? -3.680 -9.462 24.049 1.00 97.94 279 ARG A C 1
ATOM 2160 O O . ARG A 1 279 ? -4.885 -9.697 24.155 1.00 97.94 279 ARG A O 1
ATOM 2167 N N . ALA A 1 280 ? -2.951 -8.983 25.057 1.00 98.12 280 ALA A N 1
ATOM 2168 C CA . ALA A 1 280 ? -3.518 -8.649 26.359 1.00 98.12 280 ALA A CA 1
ATOM 2169 C C . ALA A 1 280 ? -4.550 -7.515 26.247 1.00 98.12 280 ALA A C 1
ATOM 2171 O O . ALA A 1 280 ? -5.666 -7.655 26.751 1.00 98.12 280 ALA A O 1
ATOM 2172 N N . PHE A 1 281 ? -4.215 -6.443 25.522 1.00 98.12 281 PHE A N 1
ATOM 2173 C CA . PHE A 1 281 ? -5.136 -5.340 25.248 1.00 98.12 281 PHE A CA 1
ATOM 2174 C C . PHE A 1 281 ? -6.376 -5.807 24.474 1.00 98.12 281 PHE A C 1
ATOM 2176 O O . PHE A 1 281 ? -7.502 -5.525 24.879 1.00 98.12 281 PHE A O 1
ATOM 2183 N N . CYS A 1 282 ? -6.198 -6.567 23.389 1.00 97.56 282 CYS A N 1
ATOM 2184 C CA . CYS A 1 282 ? -7.321 -7.045 22.585 1.00 97.56 282 CYS A CA 1
ATOM 2185 C C . CYS A 1 282 ? -8.254 -7.952 23.396 1.00 97.56 282 CYS A C 1
ATOM 2187 O O . CYS A 1 282 ? -9.469 -7.795 23.326 1.00 97.56 282 CYS A O 1
ATOM 2189 N N . ARG A 1 283 ? -7.706 -8.826 24.249 1.00 97.94 283 ARG A N 1
ATOM 2190 C CA . ARG A 1 283 ? -8.503 -9.662 25.158 1.00 97.94 283 ARG A CA 1
ATOM 2191 C C . ARG A 1 283 ? -9.297 -8.835 26.169 1.00 97.94 283 ARG A C 1
ATOM 2193 O O . ARG A 1 283 ? -10.444 -9.168 26.438 1.00 97.94 283 ARG A O 1
ATOM 2200 N N . GLN A 1 284 ? -8.702 -7.776 26.720 1.00 97.44 284 GLN A N 1
ATOM 2201 C CA . GLN A 1 284 ? -9.369 -6.889 27.679 1.00 97.44 284 GLN A CA 1
ATOM 2202 C C . GLN A 1 284 ? -10.609 -6.203 27.082 1.00 97.44 284 GLN A C 1
ATOM 2204 O O . GLN A 1 284 ? -11.574 -5.974 27.804 1.00 97.44 284 GLN A O 1
ATOM 2209 N N . TYR A 1 285 ? -10.579 -5.876 25.789 1.00 96.94 285 TYR A N 1
ATOM 2210 C CA . TYR A 1 285 ? -11.643 -5.145 25.090 1.00 96.94 285 TYR A CA 1
ATOM 2211 C C . TYR A 1 285 ? -12.454 -6.014 24.117 1.00 96.94 285 TYR A C 1
ATOM 2213 O O . TYR A 1 285 ? -13.108 -5.474 23.217 1.00 96.94 285 TYR A O 1
ATOM 2221 N N . GLU A 1 286 ? -12.391 -7.341 24.279 1.00 96.88 286 GLU A N 1
ATOM 2222 C CA . GLU A 1 286 ? -13.133 -8.321 23.471 1.00 96.88 286 GLU A CA 1
ATOM 2223 C C . GLU A 1 286 ? -12.938 -8.102 21.958 1.00 96.88 286 GLU A C 1
ATOM 2225 O O . GLU A 1 286 ? -13.877 -8.074 21.164 1.00 96.88 286 GLU A O 1
ATOM 2230 N N . ILE A 1 287 ? -11.689 -7.862 21.562 1.00 97.38 287 ILE A N 1
ATOM 2231 C CA . ILE A 1 287 ? -11.264 -7.700 20.172 1.00 97.38 287 ILE A CA 1
ATOM 2232 C C . ILE A 1 287 ? -10.702 -9.035 19.702 1.00 97.38 287 ILE A C 1
ATOM 2234 O O . ILE A 1 287 ? -9.729 -9.538 20.270 1.00 97.38 287 ILE A O 1
ATOM 2238 N N . GLU A 1 288 ? -11.274 -9.587 18.636 1.00 96.94 288 GLU A N 1
ATOM 2239 C CA . GLU A 1 288 ? -10.763 -10.828 18.063 1.00 96.94 288 GLU A CA 1
ATOM 2240 C C . GLU A 1 288 ? -9.469 -10.545 17.291 1.00 96.94 288 GLU A C 1
ATOM 2242 O O . GLU A 1 288 ? -9.439 -9.713 16.380 1.00 96.94 288 GLU A O 1
ATOM 2247 N N . MET A 1 289 ? -8.398 -11.264 17.626 1.00 97.44 289 MET A N 1
ATOM 2248 C CA . MET A 1 289 ? -7.154 -11.259 16.857 1.00 97.44 289 MET A CA 1
ATOM 2249 C C . MET A 1 289 ? -7.046 -12.533 16.020 1.00 97.44 289 MET A C 1
ATOM 2251 O O . MET A 1 289 ? -7.085 -13.639 16.557 1.00 97.44 289 MET A O 1
ATOM 2255 N N . ILE A 1 290 ? -6.850 -12.372 14.713 1.00 96.94 290 ILE A N 1
ATOM 2256 C CA . ILE A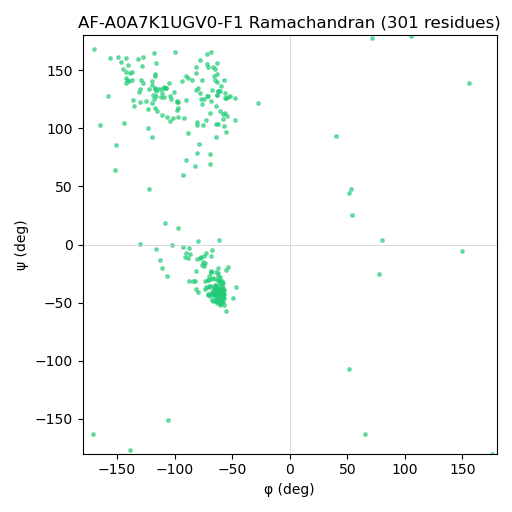 1 290 ? -6.742 -13.465 13.744 1.00 96.94 290 ILE A CA 1
ATOM 2257 C C . ILE A 1 290 ? -5.350 -13.422 13.109 1.00 96.94 290 ILE A C 1
ATOM 2259 O O . ILE A 1 290 ? -4.966 -12.375 12.581 1.00 96.94 290 ILE A O 1
ATOM 2263 N N . PRO A 1 291 ? -4.575 -14.514 13.153 1.00 95.94 291 PRO A N 1
ATOM 2264 C CA . PRO A 1 291 ? -3.269 -14.549 12.508 1.00 95.94 291 PRO A CA 1
ATOM 2265 C C . PRO A 1 291 ? -3.417 -14.581 10.975 1.00 95.94 291 PRO A C 1
ATOM 2267 O O . PRO A 1 291 ? -4.421 -15.053 10.440 1.00 95.94 291 PRO A O 1
ATOM 2270 N N . GLU A 1 292 ? -2.425 -14.068 10.239 1.00 93.88 292 GLU A N 1
ATOM 2271 C CA . GLU A 1 292 ? -2.514 -13.900 8.775 1.00 93.88 292 GLU A CA 1
ATOM 2272 C C . GLU A 1 292 ? -2.691 -15.216 8.006 1.00 93.88 292 GLU A C 1
ATOM 2274 O O . GLU A 1 292 ? -3.147 -15.210 6.863 1.00 93.88 292 GLU A O 1
ATOM 2279 N N . ASN A 1 293 ? -2.345 -16.339 8.630 1.00 92.06 293 ASN A N 1
ATOM 2280 C CA . ASN A 1 293 ? -2.455 -17.685 8.081 1.00 92.06 293 ASN A CA 1
ATOM 2281 C C . ASN A 1 293 ? -3.828 -18.348 8.312 1.00 92.06 293 ASN A C 1
ATOM 2283 O O . ASN A 1 293 ? -4.030 -19.441 7.793 1.00 92.06 293 ASN A O 1
ATOM 2287 N N . GLU A 1 294 ? -4.760 -17.704 9.026 1.00 93.44 294 GLU A N 1
ATOM 2288 C CA . GLU A 1 294 ? -6.120 -18.219 9.287 1.00 93.44 294 GLU A CA 1
ATOM 2289 C C . GLU A 1 294 ? -7.239 -17.268 8.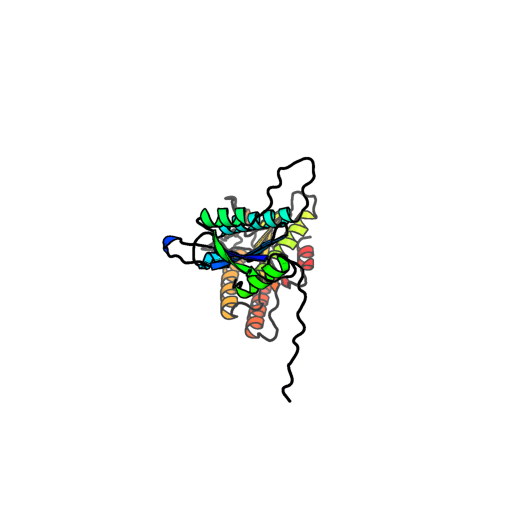784 1.00 93.44 294 GLU A C 1
ATOM 2291 O O . GLU A 1 294 ? -8.189 -16.969 9.523 1.00 93.44 294 GLU A O 1
ATOM 2296 N N . PRO A 1 295 ? -7.185 -16.742 7.540 1.00 84.38 295 PRO A N 1
ATOM 2297 C CA . PRO A 1 295 ? -8.165 -15.766 7.051 1.00 84.38 295 PRO A CA 1
ATOM 2298 C C . PRO A 1 295 ? -9.602 -16.313 7.005 1.00 84.38 295 PRO A C 1
ATOM 2300 O O . PRO A 1 295 ? -10.563 -15.555 7.100 1.00 84.38 295 PRO A O 1
ATOM 2303 N N . GLU A 1 296 ? -9.794 -17.626 6.909 1.00 88.06 296 GLU A N 1
ATOM 2304 C CA . GLU A 1 296 ? -11.108 -18.266 6.955 1.00 88.06 296 GLU A CA 1
ATOM 2305 C C . GLU A 1 296 ? -11.831 -18.085 8.297 1.00 88.06 296 GLU A C 1
ATOM 2307 O O . GLU A 1 296 ? -13.064 -18.128 8.333 1.00 88.06 296 GLU A O 1
ATOM 2312 N N . ARG A 1 297 ? -11.111 -17.834 9.401 1.00 91.25 297 ARG A N 1
ATOM 2313 C CA . ARG A 1 297 ? -11.748 -17.481 10.680 1.00 91.25 297 ARG A CA 1
ATOM 2314 C C . ARG A 1 297 ? -12.479 -16.151 10.593 1.00 91.25 297 ARG A C 1
ATOM 2316 O O . ARG A 1 297 ? -13.559 -16.032 11.165 1.00 91.25 297 ARG A O 1
ATOM 2323 N N . LEU A 1 298 ? -11.948 -15.200 9.822 1.00 90.06 298 LEU A N 1
ATOM 2324 C CA . LEU A 1 298 ? -12.614 -13.922 9.580 1.00 90.06 298 LEU A CA 1
ATOM 2325 C C . LEU A 1 298 ? -13.972 -14.146 8.908 1.00 90.06 298 LEU A C 1
ATOM 2327 O O . LEU A 1 298 ? -14.972 -13.568 9.320 1.00 90.06 298 LEU A O 1
ATOM 2331 N N . LEU A 1 299 ? -14.031 -15.046 7.923 1.00 87.19 299 LEU A N 1
ATOM 2332 C CA . LEU A 1 299 ? -15.276 -15.377 7.226 1.00 87.19 299 LEU A CA 1
ATOM 2333 C C . LEU A 1 299 ? -16.325 -15.992 8.162 1.00 87.19 299 LEU A C 1
ATOM 2335 O O . LEU A 1 299 ? -17.511 -15.707 8.011 1.00 87.19 299 LEU A O 1
ATOM 2339 N N . ARG A 1 300 ? -15.902 -16.806 9.138 1.00 87.44 300 ARG A N 1
ATOM 2340 C CA . ARG A 1 300 ? -16.806 -17.406 10.135 1.00 87.44 300 ARG A CA 1
ATOM 2341 C C . ARG A 1 300 ? -17.399 -16.375 11.088 1.00 87.44 300 ARG A C 1
ATOM 2343 O O . ARG A 1 300 ? -18.544 -16.532 11.474 1.00 87.44 300 ARG A O 1
ATOM 2350 N N . ILE A 1 301 ? -16.638 -15.345 11.453 1.00 86.38 301 ILE A N 1
ATOM 2351 C CA . ILE A 1 301 ? -17.109 -14.267 12.339 1.00 86.38 301 ILE A CA 1
ATOM 2352 C C . ILE A 1 301 ? -18.123 -13.368 11.627 1.00 86.38 301 ILE A C 1
ATOM 2354 O O . ILE A 1 301 ? -19.014 -12.810 12.255 1.00 86.38 301 ILE A O 1
ATOM 2358 N N . LEU A 1 302 ? -17.983 -13.227 10.309 1.00 82.81 302 LEU A N 1
ATOM 2359 C CA . LEU A 1 302 ? -18.852 -12.393 9.480 1.00 82.81 302 LEU A CA 1
ATOM 2360 C C . LEU A 1 302 ? -20.121 -13.106 8.978 1.00 82.81 302 LEU A C 1
ATOM 2362 O O . LEU A 1 302 ? -20.949 -12.467 8.319 1.00 82.81 302 LEU A O 1
ATOM 2366 N N . SER A 1 303 ? -20.231 -14.420 9.194 1.00 80.69 303 SER A N 1
ATOM 2367 C CA . SER A 1 303 ? -21.357 -15.256 8.750 1.00 80.69 303 SER A CA 1
ATOM 2368 C C . SER A 1 303 ? -22.411 -15.376 9.838 1.00 80.69 303 SER A C 1
ATOM 2370 O O . SER A 1 303 ? -23.599 -15.216 9.482 1.00 80.69 303 SER A O 1
#

Solvent-accessible surface area (backbone atoms only — not comparable to full-atom values): 17168 Å² total; per-residue (Å²): 138,81,84,80,82,82,72,82,78,79,83,76,88,63,92,70,77,66,32,37,35,31,38,32,26,38,27,51,41,73,89,76,70,48,69,42,54,44,24,20,39,16,32,46,82,59,41,42,21,59,33,62,64,92,62,54,74,64,67,26,72,79,38,60,75,39,65,65,38,51,56,52,50,50,53,54,33,52,38,19,56,53,30,66,50,82,76,62,94,85,77,73,83,84,82,52,61,40,74,69,53,54,53,50,54,35,73,66,50,50,78,42,42,38,55,42,88,58,51,80,38,92,62,97,43,25,56,64,39,10,51,58,49,24,72,73,66,28,84,66,74,70,77,66,72,70,68,68,52,54,43,57,52,47,43,48,53,51,52,53,52,50,49,52,60,34,67,73,45,95,55,92,55,44,45,72,45,67,54,28,36,36,38,26,92,85,51,93,60,66,40,76,41,52,30,35,39,35,64,92,52,67,32,41,33,38,58,49,49,52,42,91,86,68,55,52,66,60,51,44,55,52,48,56,64,52,48,54,57,52,49,45,26,53,76,67,10,34,32,38,29,47,76,98,48,89,61,68,45,83,37,60,42,78,50,50,37,38,33,41,27,43,75,44,61,87,87,44,56,68,40,49,51,47,49,52,52,50,50,53,52,27,59,76,68,73,33,51,76,38,52,68,90,46,62,68,56,56,56,62,76,75,104